Protein 5KUK (pdb70)

Organism: Gallus gallus (NCBI:txid9031)

InterPro domains:
  IPR003272 Potassium channel, inwardly rectifying, Kir2.2 [PR01325] (54-61)
  IPR003272 Potassium channel, inwardly rectifying, Kir2.2 [PR01325] (124-132)
  IPR003272 Potassium channel, inwardly rectifying, Kir2.2 [PR01325] (233-241)
  IPR003272 Potassium channel, inwardly rectifying, Kir2.2 [PR01325] (286-293)
  IPR003272 Potassium channel, inwardly rectifying, Kir2.2 [PR01325] (336-342)
  IPR003272 Potassium channel, inwardly rectifying, Kir2.2 [PR01325] (363-371)
  IPR003272 Potassium channel, inwardly rectifying, Kir2.2 [PR01325] (381-388)
  IPR003272 Potassium channel, inwardly rectifying, Kir2.2 [PR01325] (403-412)
  IPR013518 Potassium channel, inwardly rectifying, Kir, cytoplasmic [G3DSA:2.60.40.1400] (44-361)
  IPR013673 Potassium channel, inwardly rectifying, Kir, N-terminal [PF08466] (1-45)
  IPR014756 Immunoglobulin E-set [SSF81296] (169-363)
  IPR016449 Potassium channel, inwardly rectifying, Kir [PR01320] (79-105)
  IPR016449 Potassium channel, inwardly rectifying, Kir [PR01320] (133-155)
  IPR016449 Potassium channel, inwardly rectifying, Kir [PR01320] (262-280)
  IPR016449 Potassium channel, inwardly rectifying, Kir [PR01320] (293-313)
  IPR016449 Potassium channel, inwardly rectifying, Kir [PR01320] (314-331)
  IPR016449 Potassium channel, inwardly rectifying, Kir [PR01320] (338-352)
  IPR016449 Potassium channel, inwardly rectifying, Kir [PTHR11767] (30-365)
  IPR040445 Potassium channel, inwardly rectifying, transmembrane domain [PF01007] (46-187)
  IPR041647 Inward rectifier potassium channel, C-terminal [PF17655] (194-365)

Radius of gyration: 31.9 Å; Cα contacts (8 Å, |Δi|>4): 556; chains: 1; bounding box: 44×60×105 Å

GO terms:
  GO:0005242 inward rectifier potassium channel activity (F, IDA)
  GO:0016020 membrane (C, IDA)
  GO:0051289 protein homotetramerization (P, IDA)
  GO:0006813 potassium ion transport (P, IDA)
  GO:0042802 identical protein binding (F, IPI)

Secondary structure (DSSP, 8-state):
-PPPSB-TTS-B-------TTHHHHHHHTHHHHHHHS-HHHHHHHHHHHHHHHHHHHHHHHHHHHHHHTGGGSTT-BTTB--SEET--SHHHHHHHHHHHHSS---SSSEE-SS-HHHHHHHHHHHHHHHHHHHHHHHHHHHHHT-GGGGGGGEEE-S-EEEEEETTEEEEEEEEEE-SSS-EEEEEEEEEEEEEEE-TT--EEEEEEEE--SSGGGTTTB---SS-EEEEEE--TTSTTTT--HHHHHT---EEEEEEEEEETTT--EEEEEEEEEGGGEEETEEEPP-EEE-SSSEEE-GGGTT-EEE-TTS--S-HHHHHHH-

CATH classification: 2.60.40.1400 (+1 more: 1.10.287.70)

Sequence (326 aa):
CRNRFVKKNGQCNVEFTNMDDWPQRYIADMMFTTCCVDIRWRYMLLLLFSLLAFLLVSWLLLFGLLIFWLIALLIHGDLENPGGDDTFKPCVLQVNGFVAAFLFSIETQTTIGYGFRCVTEECPLAVFMMVVVQSIVGCCIIDSFMIGAIMAKMMARRPKKRAQTLLFSHHNAVVAMRDGKLCLMWRVGNLRKSHIVVEAHVRRAQLIKPRITEEGEYIPLDQIDIDVGFDKGLDRIFLVSPITILHEINEDSPLFGISRQDLETDDFEIVVILEGMVEEATAMTTQARSSYLASEILWGHRFEPVLFEEKNQYKVDYSHFHKTYEVPSTPRCSAKDLVENK

Nearest PDB structures (foldseek):
  5kuk-assembly1_A  TM=1.003E+00  e=4.471E-70  Gallus gallus
  6m84-assembly1_A  TM=1.001E+00  e=3.463E-67  Gallus gallus
  3spg-assembly1_A  TM=1.002E+00  e=1.093E-66  Gallus gallus
  3sph-assembly1_A  TM=9.959E-01  e=3.431E-65  Gallus gallus
  3spi-assembly1_A  TM=9.959E-01  e=6.673E-65  Gallus gallus

Structure (mmCIF, N/CA/C/O backbone):
data_5KUK
#
_entry.id   5KUK
#
_cell.length_a   82.695
_cell.length_b   82.695
_cell.length_c   182.441
_cell.angle_alpha   90.00
_cell.angle_beta   90.00
_cell.angle_gamma   90.00
#
_symmetry.space_group_name_H-M   'I 4'
#
loop_
_entity.id
_entity.type
_entity.pdbx_description
1 polymer 'ATP-sensitive inward rectifier potassium channel 12'
2 non-polymer 'POTASSIUM ION'
3 non-polymer DECYL-BETA-D-MALTOPYRANOSIDE
4 water water
#
loop_
_atom_site.group_PDB
_atom_site.id
_atom_site.type_symbol
_atom_site.label_atom_id
_atom_site.label_alt_id
_atom_site.label_comp_id
_atom_site.label_asym_id
_atom_site.label_entity_id
_atom_site.label_seq_id
_atom_site.pdbx_PDB_ins_code
_atom_site.Cartn_x
_atom_site.Cartn_y
_atom_site.Cartn_z
_atom_site.occupancy
_atom_site.B_iso_or_equiv
_atom_site.auth_seq_id
_atom_site.auth_comp_id
_atom_site.auth_asym_id
_atom_site.auth_atom_id
_atom_site.pdbx_PDB_model_num
ATOM 1 N N . CYS A 1 6 ? -32.817 -14.621 18.780 1.00 76.64 41 CYS A N 1
ATOM 2 C CA . CYS A 1 6 ? -34.202 -14.252 18.363 1.00 77.46 41 CYS A CA 1
ATOM 3 C C . CYS A 1 6 ? -34.205 -12.953 17.549 1.00 73.95 41 CYS A C 1
ATOM 4 O O . CYS A 1 6 ? -34.705 -12.922 16.424 1.00 74.23 41 CYS A O 1
ATOM 7 N N . ARG A 1 7 ? -33.648 -11.889 18.127 1.00 70.31 42 ARG A N 1
ATOM 8 C CA . ARG A 1 7 ? -33.430 -10.628 17.409 1.00 66.96 42 ARG A CA 1
ATOM 9 C C . ARG A 1 7 ? -32.443 -10.868 16.262 1.00 63.59 42 ARG A C 1
ATOM 10 O O . ARG A 1 7 ? -31.480 -11.620 16.424 1.00 63.31 42 ARG A O 1
ATOM 18 N N . ASN A 1 8 ? -32.677 -10.241 15.110 1.00 59.37 43 ASN A N 1
ATOM 19 C CA . ASN A 1 8 ? -31.854 -10.530 13.923 1.00 57.71 43 ASN A CA 1
ATOM 20 C C . ASN A 1 8 ? -30.432 -9.967 14.035 1.00 52.86 43 ASN A C 1
ATOM 21 O O . ASN A 1 8 ? -30.166 -9.063 14.838 1.00 50.46 43 ASN A O 1
ATOM 26 N N . ARG A 1 9 ? -29.525 -10.518 13.231 1.00 47.06 44 ARG A N 1
ATOM 27 C CA . ARG A 1 9 ? -28.091 -10.315 13.446 1.00 43.08 44 ARG A CA 1
ATOM 28 C C . ARG A 1 9 ? -27.495 -9.112 12.715 1.00 40.51 44 ARG A C 1
ATOM 29 O O . ARG A 1 9 ? -27.893 -8.772 11.603 1.00 40.36 44 ARG A O 1
ATOM 37 N N . PHE A 1 10 ? -26.544 -8.476 13.393 1.00 38.79 45 PHE A N 1
ATOM 38 C CA . PHE A 1 10 ? -25.802 -7.317 12.902 1.00 36.54 45 PHE A CA 1
ATOM 39 C C . PHE A 1 10 ? -24.890 -7.702 11.739 1.00 34.56 45 PHE A C 1
ATOM 40 O O . PHE A 1 10 ? -24.867 -7.025 10.718 1.00 34.20 45 PHE A O 1
ATOM 48 N N . VAL A 1 11 ? -24.132 -8.783 11.904 1.00 33.72 46 VAL A N 1
ATOM 49 C CA . VAL A 1 11 ? -23.325 -9.336 10.811 1.00 33.86 46 VAL A CA 1
ATOM 50 C C . VAL A 1 11 ? -23.603 -10.829 10.644 1.00 33.42 46 VAL A C 1
ATOM 51 O O . VAL A 1 11 ? -23.781 -11.564 11.617 1.00 33.08 46 VAL A O 1
ATOM 55 N N . LYS A 1 12 ? -23.670 -11.252 9.389 1.00 33.71 47 LYS A N 1
ATOM 56 C CA . LYS A 1 12 ? -24.000 -12.628 9.047 1.00 34.90 47 LYS A CA 1
ATOM 57 C C . LYS A 1 12 ? -22.790 -13.519 9.232 1.00 34.21 47 LYS A C 1
ATOM 58 O O . LYS A 1 12 ? -21.665 -13.035 9.339 1.00 33.59 47 LYS A O 1
ATOM 64 N N . LYS A 1 13 ? -23.028 -14.825 9.246 1.00 34.20 48 LYS A N 1
ATOM 65 C CA . LYS A 1 13 ? -21.964 -15.808 9.454 1.00 33.94 48 LYS A CA 1
ATOM 66 C C . LYS A 1 13 ? -20.828 -15.651 8.437 1.00 33.31 48 LYS A C 1
ATOM 67 O O . LYS A 1 13 ? -19.675 -15.941 8.748 1.00 32.67 48 LYS A O 1
ATOM 73 N N . ASN A 1 14 ? -21.154 -15.205 7.226 1.00 32.65 49 ASN A N 1
ATOM 74 C CA . ASN A 1 14 ? -20.138 -14.999 6.188 1.00 33.79 49 ASN A CA 1
ATOM 75 C C . ASN A 1 14 ? -19.424 -13.638 6.249 1.00 33.05 49 ASN A C 1
ATOM 76 O O . ASN A 1 14 ? -18.624 -13.323 5.373 1.00 34.35 49 ASN A O 1
ATOM 81 N N . GLY A 1 15 ? -19.724 -12.832 7.264 1.00 32.93 50 GLY A N 1
ATOM 82 C CA . GLY A 1 15 ? -19.063 -11.542 7.453 1.00 33.57 50 GLY A CA 1
ATOM 83 C C . GLY A 1 15 ? -19.798 -10.349 6.872 1.00 34.52 50 GLY A C 1
ATOM 84 O O . GLY A 1 15 ? -19.432 -9.206 7.150 1.00 34.42 50 GLY A O 1
ATOM 85 N N . GLN A 1 16 ? -20.830 -10.593 6.065 1.00 35.64 51 GLN A N 1
ATOM 86 C CA . GLN A 1 16 ? -21.598 -9.497 5.476 1.00 36.72 51 GLN A CA 1
ATOM 87 C C . GLN A 1 16 ? -22.389 -8.772 6.555 1.00 35.53 51 GLN A C 1
ATOM 88 O O . GLN A 1 16 ? -23.050 -9.402 7.376 1.00 35.60 51 GLN A O 1
ATOM 94 N N . CYS A 1 17 ? -22.316 -7.446 6.547 1.00 35.00 52 CYS A N 1
ATOM 95 C CA . CYS A 1 17 ? -23.036 -6.638 7.522 1.00 35.83 52 CYS A CA 1
ATOM 96 C C . CYS A 1 17 ? -24.492 -6.500 7.087 1.00 37.03 52 CYS A C 1
ATOM 97 O O . CYS A 1 17 ? -24.787 -6.399 5.894 1.00 36.88 52 CYS A O 1
ATOM 100 N N . ASN A 1 18 ? -25.393 -6.510 8.064 1.00 37.32 53 ASN A N 1
ATOM 101 C CA . ASN A 1 18 ? -26.823 -6.643 7.810 1.00 38.70 53 ASN A CA 1
ATOM 102 C C . ASN A 1 18 ? -27.562 -5.331 8.076 1.00 39.22 53 ASN A C 1
ATOM 103 O O . ASN A 1 18 ? -28.584 -5.306 8.765 1.00 38.53 53 ASN A O 1
ATOM 108 N N . VAL A 1 19 ? -27.038 -4.241 7.522 1.00 39.76 54 VAL A N 1
ATOM 109 C CA . VAL A 1 19 ? -27.582 -2.907 7.762 1.00 40.49 54 VAL A CA 1
ATOM 110 C C . VAL A 1 19 ? -27.788 -2.168 6.444 1.00 41.75 54 VAL A C 1
ATOM 111 O O . VAL A 1 19 ? -26.877 -2.103 5.625 1.00 41.28 54 VAL A O 1
ATOM 115 N N . GLU A 1 20 ? -28.982 -1.608 6.253 1.00 43.23 55 GLU A N 1
ATOM 116 C CA . GLU A 1 20 ? -29.287 -0.777 5.084 1.00 45.54 55 GLU A CA 1
ATOM 117 C C . GLU A 1 20 ? -29.263 0.702 5.472 1.00 44.21 55 GLU A C 1
ATOM 118 O O . GLU A 1 20 ? -29.683 1.065 6.568 1.00 43.73 55 GLU A O 1
ATOM 124 N N . PHE A 1 21 ? -28.763 1.551 4.579 1.00 44.38 56 PHE A N 1
ATOM 125 C CA . PHE A 1 21 ? -28.746 2.995 4.814 1.00 45.27 56 PHE A CA 1
ATOM 126 C C . PHE A 1 21 ? -29.849 3.663 3.998 1.00 45.96 56 PHE A C 1
ATOM 127 O O . PHE A 1 21 ? -30.050 3.325 2.828 1.00 46.43 56 PHE A O 1
ATOM 135 N N . THR A 1 22 ? -30.555 4.610 4.617 1.00 45.59 57 THR A N 1
ATOM 136 C CA . THR A 1 22 ? -31.638 5.343 3.954 1.00 45.62 57 THR A CA 1
ATOM 137 C C . THR A 1 22 ? -31.537 6.844 4.185 1.00 46.06 57 THR A C 1
ATOM 138 O O . THR A 1 22 ? -30.847 7.302 5.100 1.00 44.42 57 THR A O 1
ATOM 142 N N . ASN A 1 23 ? -32.246 7.593 3.342 1.00 47.36 58 ASN A N 1
ATOM 143 C CA . ASN A 1 23 ? -32.345 9.052 3.439 1.00 49.21 58 ASN A CA 1
ATOM 144 C C . ASN A 1 23 ? -30.981 9.744 3.509 1.00 49.91 58 ASN A C 1
ATOM 145 O O . ASN A 1 23 ? -30.772 10.696 4.260 1.00 46.92 58 ASN A O 1
ATOM 150 N N . MET A 1 24 ? -30.068 9.247 2.685 1.00 52.31 59 MET A N 1
ATOM 151 C CA . MET A 1 24 ? -28.731 9.788 2.534 1.00 54.74 59 MET A CA 1
ATOM 152 C C . MET A 1 24 ? -28.804 10.753 1.347 1.00 57.57 59 MET A C 1
ATOM 153 O O . MET A 1 24 ? -28.164 10.547 0.317 1.00 59.76 59 MET A O 1
ATOM 158 N N . ASP A 1 25 ? -29.590 11.815 1.513 1.00 59.33 60 ASP A N 1
ATOM 159 C CA . ASP A 1 25 ? -30.062 12.655 0.393 1.00 61.11 60 ASP A CA 1
ATOM 160 C C . ASP A 1 25 ? -28.982 13.186 -0.557 1.00 59.36 60 ASP A C 1
ATOM 161 O O . ASP A 1 25 ? -29.228 13.335 -1.757 1.00 60.12 60 ASP A O 1
ATOM 166 N N . ASP A 1 26 ? -27.797 13.474 -0.026 1.00 56.27 61 ASP A N 1
ATOM 167 C CA . ASP A 1 26 ? -26.712 14.058 -0.824 1.00 53.63 61 ASP A CA 1
ATOM 168 C C . ASP A 1 26 ? -25.713 13.020 -1.365 1.00 48.83 61 ASP A C 1
ATOM 169 O O . ASP A 1 26 ? -24.605 13.379 -1.765 1.00 47.77 61 ASP A O 1
ATOM 174 N N . TRP A 1 27 ? -26.106 11.748 -1.410 1.00 46.13 62 TRP A N 1
ATOM 175 C CA . TRP A 1 27 ? -25.171 10.684 -1.788 1.00 46.22 62 TRP A CA 1
ATOM 176 C C . TRP A 1 27 ? -24.634 10.792 -3.224 1.00 45.03 62 TRP A C 1
ATOM 177 O O . TRP A 1 27 ? -23.456 10.514 -3.449 1.00 44.90 62 TRP A O 1
ATOM 188 N N . PRO A 1 28 ? -25.478 11.206 -4.195 1.00 43.75 63 PRO A N 1
ATOM 189 C CA . PRO A 1 28 ? -24.939 11.296 -5.556 1.00 41.89 63 PRO A CA 1
ATOM 190 C C . PRO A 1 28 ? -23.757 12.262 -5.671 1.00 39.38 63 PRO A C 1
ATOM 191 O O . PRO A 1 28 ? -22.757 11.927 -6.292 1.00 37.29 63 PRO A O 1
ATOM 195 N N . GLN A 1 29 ? -23.872 13.441 -5.066 1.00 37.68 64 GLN A N 1
ATOM 196 C CA . GLN A 1 29 ? -22.798 14.437 -5.112 1.00 37.81 64 GLN A CA 1
ATOM 197 C C . GLN A 1 29 ? -21.521 13.939 -4.419 1.00 36.69 64 GLN A C 1
ATOM 198 O O . GLN A 1 29 ? -20.412 14.207 -4.881 1.00 36.50 64 GLN A O 1
ATOM 201 N N . ARG A 1 30 ? -21.690 13.223 -3.312 1.00 36.05 65 ARG A N 1
ATOM 202 C CA . ARG A 1 30 ? -20.563 12.668 -2.560 1.00 35.49 65 ARG A CA 1
ATOM 203 C C . ARG A 1 30 ? -19.906 11.501 -3.302 1.00 33.79 65 ARG A C 1
ATOM 204 O O . ARG A 1 30 ? -18.679 11.396 -3.329 1.00 32.74 65 ARG A O 1
ATOM 212 N N . TYR A 1 31 ? -20.719 10.638 -3.908 1.00 32.95 66 TYR A N 1
ATOM 213 C CA . TYR A 1 31 ? -20.197 9.505 -4.673 1.00 33.27 66 TYR A CA 1
ATOM 214 C C . TYR A 1 31 ? -19.460 9.976 -5.931 1.00 34.79 66 TYR A C 1
ATOM 215 O O . TYR A 1 31 ? -18.532 9.306 -6.393 1.00 35.04 66 TYR A O 1
ATOM 224 N N . ILE A 1 32 ? -19.871 11.123 -6.472 1.00 35.64 67 ILE A N 1
ATOM 225 C CA . ILE A 1 32 ? -19.193 11.742 -7.613 1.00 37.03 67 ILE A CA 1
ATOM 226 C C . ILE A 1 32 ? -17.878 12.380 -7.173 1.00 35.36 67 ILE A C 1
ATOM 227 O O . ILE A 1 32 ? -16.874 12.267 -7.870 1.00 35.05 67 ILE A O 1
ATOM 232 N N . ALA A 1 33 ? -17.885 13.061 -6.029 1.00 34.35 68 ALA A N 1
ATOM 233 C CA . ALA A 1 33 ? -16.656 13.659 -5.484 1.00 33.78 68 ALA A CA 1
ATOM 234 C C . ALA A 1 33 ? -15.607 12.593 -5.120 1.00 32.56 68 ALA A C 1
ATOM 235 O O . ALA A 1 33 ? -14.408 12.849 -5.175 1.00 33.33 68 ALA A O 1
ATOM 237 N N . ASP A 1 34 ? -16.074 11.403 -4.758 1.00 31.00 69 ASP A N 1
ATOM 238 C CA . ASP A 1 34 ? -15.221 10.274 -4.398 1.00 30.52 69 ASP A CA 1
ATOM 239 C C . ASP A 1 34 ? -15.440 9.207 -5.481 1.00 29.66 69 ASP A C 1
ATOM 240 O O . ASP A 1 34 ? -15.804 8.068 -5.189 1.00 28.96 69 ASP A O 1
ATOM 245 N N . MET A 1 35 ? -15.198 9.609 -6.732 1.00 29.43 70 MET A N 1
ATOM 246 C CA A MET A 1 35 ? -15.579 8.825 -7.915 0.50 29.95 70 MET A CA 1
ATOM 247 C CA B MET A 1 35 ? -15.577 8.821 -7.913 0.50 30.61 70 MET A CA 1
ATOM 248 C C . MET A 1 35 ? -14.819 7.504 -8.043 1.00 29.52 70 MET A C 1
ATOM 249 O O . MET A 1 35 ? -15.390 6.496 -8.464 1.00 28.74 70 MET A O 1
ATOM 258 N N . PHE A 1 36 ? -13.532 7.518 -7.708 1.00 28.18 71 PHE A N 1
ATOM 259 C CA . PHE A 1 36 ? -12.702 6.319 -7.835 1.00 28.20 71 PHE A CA 1
ATOM 260 C C . PHE A 1 36 ? -13.196 5.207 -6.918 1.00 26.83 71 PHE A C 1
ATOM 261 O O . PHE A 1 36 ? -13.315 4.055 -7.343 1.00 26.37 71 PHE A O 1
ATOM 269 N N . THR A 1 37 ? -13.499 5.554 -5.669 1.00 25.58 72 THR A N 1
ATOM 270 C CA . THR A 1 37 ? -14.044 4.578 -4.730 1.00 25.80 72 THR A CA 1
ATOM 271 C C . THR A 1 37 ? -15.355 4.026 -5.271 1.00 25.53 72 THR A C 1
ATOM 272 O O . THR A 1 37 ? -15.578 2.817 -5.257 1.00 25.21 72 THR A O 1
ATOM 276 N N . THR A 1 38 ? -16.214 4.921 -5.750 1.00 25.73 73 THR A N 1
ATOM 277 C CA . THR A 1 38 ? -17.478 4.527 -6.366 1.00 26.63 73 THR A CA 1
ATOM 278 C C . THR A 1 38 ? -17.246 3.507 -7.491 1.00 27.57 73 THR A C 1
ATOM 279 O O . THR A 1 38 ? -17.881 2.453 -7.515 1.00 26.85 73 THR A O 1
ATOM 283 N N . CYS A 1 39 ? -16.299 3.814 -8.379 1.00 28.51 74 CYS A N 1
ATOM 284 C CA A CYS A 1 39 ? -16.000 3.016 -9.578 0.50 29.18 74 CYS A CA 1
ATOM 285 C CA B CYS A 1 39 ? -16.081 2.986 -9.568 0.50 29.13 74 CYS A CA 1
ATOM 286 C C . CYS A 1 39 ? -15.504 1.602 -9.263 1.00 28.95 74 CYS A C 1
ATOM 287 O O . CYS A 1 39 ? -15.923 0.623 -9.889 1.00 28.10 74 CYS A O 1
ATOM 292 N N . VAL A 1 40 ? -14.583 1.495 -8.302 1.00 27.91 75 VAL A N 1
ATOM 293 C CA . VAL A 1 40 ? -14.051 0.177 -7.919 1.00 28.75 75 VAL A CA 1
ATOM 294 C C . VAL A 1 40 ? -15.014 -0.653 -7.045 1.00 29.70 75 VAL A C 1
ATOM 295 O O . VAL A 1 40 ? -14.864 -1.879 -6.955 1.00 29.84 75 VAL A O 1
ATOM 299 N N . ASP A 1 41 ? -15.997 0.001 -6.421 1.00 29.63 76 ASP A N 1
ATOM 300 C CA . ASP A 1 41 ? -17.013 -0.694 -5.618 1.00 31.22 76 ASP A CA 1
ATOM 301 C C . ASP A 1 41 ? -18.147 -1.294 -6.468 1.00 32.05 76 ASP A C 1
ATOM 302 O O . ASP A 1 41 ? -18.714 -2.313 -6.085 1.00 34.42 76 ASP A O 1
ATOM 307 N N . ILE A 1 42 ? -18.500 -0.673 -7.596 1.00 32.43 77 ILE A N 1
ATOM 308 C CA . ILE A 1 42 ? -19.571 -1.226 -8.448 1.00 32.57 77 ILE A CA 1
ATOM 309 C C . ILE A 1 42 ? -19.121 -2.520 -9.119 1.00 32.57 77 ILE A C 1
ATOM 310 O O . ILE A 1 42 ? -17.926 -2.735 -9.326 1.00 31.00 77 ILE A O 1
ATOM 315 N N . ARG A 1 43 ? -20.066 -3.392 -9.452 1.00 33.64 78 ARG A N 1
ATOM 316 C CA . ARG A 1 43 ? -19.678 -4.701 -9.971 1.00 35.95 78 ARG A CA 1
ATOM 317 C C . ARG A 1 43 ? -19.039 -4.625 -11.359 1.00 33.25 78 ARG A C 1
ATOM 318 O O . ARG A 1 43 ? -19.194 -3.641 -12.085 1.00 31.72 78 ARG A O 1
ATOM 326 N N . TRP A 1 44 ? -18.278 -5.665 -11.681 1.00 31.86 79 TRP A N 1
ATOM 327 C CA . TRP A 1 44 ? -17.474 -5.711 -12.893 1.00 32.23 79 TRP A CA 1
ATOM 328 C C . TRP A 1 44 ? -18.256 -5.319 -14.146 1.00 33.92 79 TRP A C 1
ATOM 329 O O . TRP A 1 44 ? -17.764 -4.540 -14.962 1.00 32.40 79 TRP A O 1
ATOM 340 N N . ARG A 1 45 ? -19.466 -5.863 -14.279 1.00 36.44 80 ARG A N 1
ATOM 341 C CA . ARG A 1 45 ? -20.378 -5.552 -15.391 1.00 38.72 80 ARG A CA 1
ATOM 342 C C . ARG A 1 45 ? -20.467 -4.064 -15.692 1.00 36.69 80 ARG A C 1
ATOM 343 O O . ARG A 1 45 ? -20.313 -3.645 -16.836 1.00 35.31 80 ARG A O 1
ATOM 351 N N . TYR A 1 46 ? -20.747 -3.276 -14.661 1.00 36.11 81 TYR A N 1
ATOM 352 C CA . TYR A 1 46 ? -21.012 -1.852 -14.845 1.00 36.52 81 TYR A CA 1
ATOM 353 C C . TYR A 1 46 ? -19.736 -1.035 -15.011 1.00 34.74 81 TYR A C 1
ATOM 354 O O . TYR A 1 46 ? -19.733 -0.047 -15.747 1.00 32.97 81 TYR A O 1
ATOM 363 N N . MET A 1 47 ? -18.665 -1.429 -14.324 1.00 33.07 82 MET A N 1
ATOM 364 C CA . MET A 1 47 ? -17.395 -0.719 -14.444 1.00 32.99 82 MET A CA 1
ATOM 365 C C . MET A 1 47 ? -16.848 -0.889 -15.859 1.00 31.83 82 MET A C 1
ATOM 366 O O . MET A 1 47 ? -16.382 0.071 -16.461 1.00 30.92 82 MET A O 1
ATOM 371 N N . LEU A 1 48 ? -16.923 -2.107 -16.388 1.00 31.35 83 LEU A N 1
ATOM 372 C CA . LEU A 1 48 ? -16.431 -2.375 -17.734 1.00 32.67 83 LEU A CA 1
ATOM 373 C C . LEU A 1 48 ? -17.332 -1.718 -18.780 1.00 33.55 83 LEU A C 1
ATOM 374 O O . LEU A 1 48 ? -16.853 -1.247 -19.809 1.00 32.76 83 LEU A O 1
ATOM 379 N N . LEU A 1 49 ? -18.630 -1.664 -18.496 1.00 34.29 84 LEU A N 1
ATOM 380 C CA . LEU A 1 49 ? -19.578 -0.938 -19.334 1.00 36.12 84 LEU A CA 1
ATOM 381 C C . LEU A 1 49 ? -19.270 0.558 -19.366 1.00 34.07 84 LEU A C 1
ATOM 382 O O . LEU A 1 49 ? -19.343 1.181 -20.422 1.00 33.53 84 LEU A O 1
ATOM 387 N N . LEU A 1 50 ? -18.917 1.131 -18.217 1.00 32.91 85 LEU A N 1
ATOM 388 C CA A LEU A 1 50 ? -18.567 2.549 -18.135 0.50 32.44 85 LEU A CA 1
ATOM 389 C CA B LEU A 1 50 ? -18.581 2.553 -18.151 0.50 32.48 85 LEU A CA 1
ATOM 390 C C . LEU A 1 50 ? -17.370 2.875 -19.028 1.00 32.14 85 LEU A C 1
ATOM 391 O O . LEU A 1 50 ? -17.374 3.869 -19.754 1.00 30.55 85 LEU A O 1
ATOM 400 N N . PHE A 1 51 ? -16.339 2.037 -18.962 1.00 31.58 86 PHE A N 1
ATOM 401 C CA . PHE A 1 51 ? -15.145 2.259 -19.777 1.00 31.88 86 PHE A CA 1
ATOM 402 C C . PHE A 1 51 ? -15.405 1.995 -21.256 1.00 31.12 86 PHE A C 1
ATOM 403 O O . PHE A 1 51 ? -14.867 2.705 -22.108 1.00 29.71 86 PHE A O 1
ATOM 411 N N . SER A 1 52 ? -16.237 0.996 -21.556 1.00 30.22 87 SER A N 1
ATOM 412 C CA . SER A 1 52 ? -16.701 0.771 -22.927 1.00 31.17 87 SER A CA 1
ATOM 413 C C . SER A 1 52 ? -17.331 2.050 -23.497 1.00 31.82 87 SER A C 1
ATOM 414 O O . SER A 1 52 ? -16.983 2.482 -24.600 1.00 30.71 87 SER A O 1
ATOM 417 N N . LEU A 1 53 ? -18.240 2.655 -22.726 1.00 31.76 88 LEU A N 1
ATOM 418 C CA A LEU A 1 53 ? -18.901 3.901 -23.129 0.70 32.09 88 LEU A CA 1
ATOM 419 C CA B LEU A 1 53 ? -18.903 3.896 -23.132 0.30 31.40 88 LEU A CA 1
ATOM 420 C C . LEU A 1 53 ? -17.902 5.035 -23.333 1.00 31.54 88 LEU A C 1
ATOM 421 O O . LEU A 1 53 ? -18.038 5.830 -24.268 1.00 31.71 88 LEU A O 1
ATOM 430 N N . ALA A 1 54 ? -16.907 5.123 -22.455 1.00 30.46 89 ALA A N 1
ATOM 431 C CA . ALA A 1 54 ? -15.876 6.157 -22.586 1.00 30.70 89 ALA A CA 1
ATOM 432 C C . ALA A 1 54 ? -15.122 6.025 -23.914 1.00 30.26 89 ALA A C 1
ATOM 433 O O . ALA A 1 54 ? -14.900 7.017 -24.611 1.00 30.26 89 ALA A O 1
ATOM 435 N N . PHE A 1 55 ? -14.731 4.801 -24.261 1.00 30.88 90 PHE A N 1
ATOM 436 C CA . PHE A 1 55 ? -14.104 4.544 -25.563 1.00 31.80 90 PHE A CA 1
ATOM 437 C C . PHE A 1 55 ? -15.034 4.911 -26.714 1.00 31.17 90 PHE A C 1
ATOM 438 O O . PHE A 1 55 ? -14.644 5.661 -27.607 1.00 31.12 90 PHE A O 1
ATOM 446 N N . LEU A 1 56 ? -16.256 4.380 -26.687 1.00 31.30 91 LEU A N 1
ATOM 447 C CA A LEU A 1 56 ? -17.237 4.631 -27.749 0.70 31.59 91 LEU A CA 1
ATOM 448 C CA B LEU A 1 56 ? -17.222 4.624 -27.758 0.30 30.68 91 LEU A CA 1
ATOM 449 C C . LEU A 1 56 ? -17.466 6.118 -27.962 1.00 30.58 91 LEU A C 1
ATOM 450 O O . LEU A 1 56 ? -17.470 6.601 -29.094 1.00 30.83 91 LEU A O 1
ATOM 459 N N . VAL A 1 57 ? -17.658 6.841 -26.865 1.00 30.41 92 VAL A N 1
ATOM 460 C CA . VAL A 1 57 ? -17.939 8.271 -26.931 1.00 29.62 92 VAL A CA 1
ATOM 461 C C . VAL A 1 57 ? -16.750 9.062 -27.473 1.00 28.52 92 VAL A C 1
ATOM 462 O O . VAL A 1 57 ? -16.938 9.953 -28.304 1.00 27.51 92 VAL A O 1
ATOM 466 N N . SER A 1 58 ? -15.538 8.752 -27.013 1.00 27.38 93 SER A N 1
ATOM 467 C CA . SER A 1 58 ? -14.345 9.419 -27.548 1.00 27.38 93 SER A CA 1
ATOM 468 C C . SER A 1 58 ? -14.148 9.087 -29.032 1.00 26.60 93 SER A C 1
ATOM 469 O O . SER A 1 58 ? -13.835 9.971 -29.821 1.00 26.23 93 SER A O 1
ATOM 472 N N . TRP A 1 59 ? -14.358 7.829 -29.412 1.00 26.40 94 TRP A N 1
ATOM 473 C CA . TRP A 1 59 ? -14.214 7.422 -30.814 1.00 26.41 94 TRP A CA 1
ATOM 474 C C . TRP A 1 59 ? -15.242 8.123 -31.710 1.00 27.02 94 TRP A C 1
ATOM 475 O O . TRP A 1 59 ? -14.903 8.595 -32.802 1.00 24.87 94 TRP A O 1
ATOM 486 N N . LEU A 1 60 ? -16.486 8.207 -31.237 1.00 28.24 95 LEU A N 1
ATOM 487 C CA . LEU A 1 60 ? -17.549 8.891 -31.983 1.00 29.01 95 LEU A CA 1
ATOM 488 C C . LEU A 1 60 ? -17.290 10.381 -32.128 1.00 29.49 95 LEU A C 1
ATOM 489 O O . LEU A 1 60 ? -17.431 10.923 -33.231 1.00 30.45 95 LEU A O 1
ATOM 494 N N . LEU A 1 61 ? -16.903 11.040 -31.032 1.00 28.94 96 LEU A N 1
ATOM 495 C CA A LEU A 1 61 ? -16.641 12.482 -31.052 0.70 29.25 96 LEU A CA 1
ATOM 496 C CA B LEU A 1 61 ? -16.657 12.481 -31.065 0.30 28.89 96 LEU A CA 1
ATOM 497 C C . LEU A 1 61 ? -15.558 12.828 -32.069 1.00 29.09 96 LEU A C 1
ATOM 498 O O . LEU A 1 61 ? -15.755 13.683 -32.936 1.00 29.67 96 LEU A O 1
ATOM 507 N N . PHE A 1 62 ? -14.405 12.171 -31.959 1.00 28.04 97 PHE A N 1
ATOM 508 C CA . PHE A 1 62 ? -13.318 12.424 -32.915 1.00 27.22 97 PHE A CA 1
ATOM 509 C C . PHE A 1 62 ? -13.716 11.984 -34.325 1.00 26.14 97 PHE A C 1
ATOM 510 O O . PHE A 1 62 ? -13.300 12.596 -35.304 1.00 25.89 97 PHE A O 1
ATOM 518 N N . GLY A 1 63 ? -14.519 10.929 -34.422 1.00 26.75 98 GLY A N 1
ATOM 519 C CA . GLY A 1 63 ? -15.088 10.508 -35.702 1.00 27.43 98 GLY A CA 1
ATOM 520 C C . GLY A 1 63 ? -15.857 11.644 -36.368 1.00 27.72 98 GLY A C 1
ATOM 521 O O . GLY A 1 63 ? -15.670 11.912 -37.557 1.00 27.41 98 GLY A O 1
ATOM 522 N N . LEU A 1 64 ? -16.720 12.298 -35.588 1.00 28.20 99 LEU A N 1
ATOM 523 C CA A LEU A 1 64 ? -17.509 13.439 -36.062 0.60 28.33 99 LEU A CA 1
ATOM 524 C CA B LEU A 1 64 ? -17.508 13.438 -36.065 0.40 28.35 99 LEU A CA 1
ATOM 525 C C . LEU A 1 64 ? -16.620 14.583 -36.532 1.00 28.26 99 LEU A C 1
ATOM 526 O O . LEU A 1 64 ? -16.872 15.183 -37.582 1.00 28.56 99 LEU A O 1
ATOM 535 N N . ILE A 1 65 ? -15.579 14.881 -35.756 1.00 27.74 100 ILE A N 1
ATOM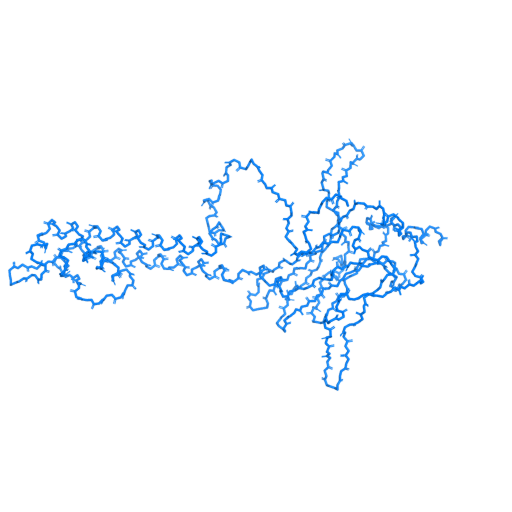 536 C CA . ILE A 1 65 ? -14.644 15.950 -36.099 1.00 27.57 100 ILE A CA 1
ATOM 537 C C . ILE A 1 65 ? -13.915 15.683 -37.420 1.00 28.50 100 ILE A C 1
ATOM 538 O O . ILE A 1 65 ? -13.827 16.578 -38.261 1.00 29.56 100 ILE A O 1
ATOM 543 N N . PHE A 1 66 ? -13.403 14.469 -37.613 1.00 27.48 101 PHE A N 1
ATOM 544 C CA . PHE A 1 66 ? -12.725 14.136 -38.873 1.00 27.60 101 PHE A CA 1
ATOM 545 C C . PHE A 1 66 ? -13.710 14.138 -40.049 1.00 28.46 101 PHE A C 1
ATOM 546 O O . PHE A 1 66 ? -13.367 14.567 -41.151 1.00 27.19 101 PHE A O 1
ATOM 554 N N . TRP A 1 67 ? -14.936 13.684 -39.813 1.00 29.47 102 TRP A N 1
ATOM 555 C CA . TRP A 1 67 ? -15.966 13.754 -40.849 1.00 31.65 102 TRP A CA 1
ATOM 556 C C . TRP A 1 67 ? -16.231 15.211 -41.273 1.00 31.96 102 TRP A C 1
ATOM 557 O O . TRP A 1 67 ? -16.253 15.514 -42.469 1.00 31.64 102 TRP A O 1
ATOM 568 N N . LEU A 1 68 ? -16.389 16.104 -40.293 1.00 32.59 103 LEU A N 1
ATOM 569 C CA . LEU A 1 68 ? -16.635 17.530 -40.560 1.00 33.28 103 LEU A CA 1
ATOM 570 C C . LEU A 1 68 ? -15.478 18.195 -41.301 1.00 33.29 103 LEU A C 1
ATOM 571 O O . LEU A 1 68 ? -15.695 19.010 -42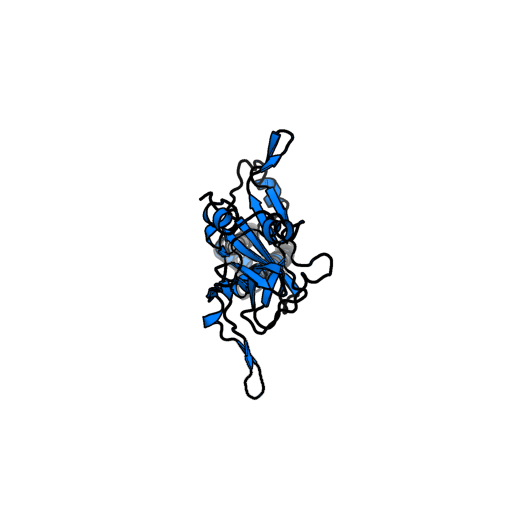.209 1.00 32.35 103 LEU A O 1
ATOM 576 N N . ILE A 1 69 ? -14.254 17.856 -40.907 1.00 32.08 104 ILE A N 1
ATOM 577 C CA . ILE A 1 69 ? -13.062 18.346 -41.595 1.00 32.37 104 ILE A CA 1
ATOM 578 C C . ILE A 1 69 ? -13.073 17.891 -43.051 1.00 31.91 104 ILE A C 1
ATOM 579 O O . ILE A 1 69 ? -12.800 18.683 -43.950 1.00 31.43 104 ILE A O 1
ATOM 584 N N . ALA A 1 70 ? -13.399 16.620 -43.275 1.00 31.45 105 ALA A N 1
ATOM 585 C CA . ALA A 1 70 ? -13.466 16.067 -44.621 1.00 31.71 105 ALA A CA 1
ATOM 586 C C . ALA A 1 70 ? -14.563 16.739 -45.448 1.00 33.05 105 ALA A C 1
ATOM 587 O O . ALA A 1 70 ? -14.329 17.135 -46.593 1.00 32.46 105 ALA A O 1
ATOM 589 N N . LEU A 1 71 ? -15.751 16.850 -44.854 1.00 34.37 106 LEU A N 1
ATOM 590 C CA A LEU A 1 71 ? -16.893 17.498 -45.495 0.50 35.21 106 LEU A CA 1
ATOM 591 C CA B LEU A 1 71 ? -16.895 17.502 -45.497 0.50 34.87 106 LEU A CA 1
ATOM 592 C C . LEU A 1 71 ? -16.512 18.888 -46.005 1.00 35.40 106 LEU A C 1
ATOM 593 O O . LEU A 1 71 ? -16.651 19.182 -47.187 1.00 36.32 106 LEU A O 1
ATOM 602 N N . ILE A 1 72 ? -16.016 19.726 -45.104 1.00 35.95 107 ILE A N 1
ATOM 603 C CA . ILE A 1 72 ? -15.702 21.118 -45.427 1.00 36.63 107 ILE A CA 1
ATOM 604 C C . ILE A 1 72 ? -14.541 21.237 -46.407 1.00 37.07 107 ILE A C 1
ATOM 605 O O . ILE A 1 72 ? -14.530 22.136 -47.247 1.00 37.08 107 ILE A O 1
ATOM 610 N N . HIS A 1 73 ? -13.576 20.323 -46.315 1.00 35.67 108 HIS A N 1
ATOM 611 C CA . HIS A 1 73 ? -12.399 20.366 -47.181 1.00 33.57 108 HIS A CA 1
ATOM 612 C C . HIS A 1 73 ? -12.667 19.848 -48.595 1.00 33.08 108 HIS A C 1
ATOM 613 O O . HIS A 1 73 ? -11.860 20.080 -49.491 1.00 33.71 108 HIS A O 1
ATOM 620 N N . GLY A 1 74 ? -13.783 19.146 -48.795 1.00 32.45 109 GLY A N 1
ATOM 621 C CA . GLY A 1 74 ? -14.113 18.566 -50.100 1.00 32.73 109 GLY A CA 1
ATOM 622 C C . GLY A 1 74 ? -13.649 17.126 -50.263 1.00 32.91 109 GLY A C 1
ATOM 623 O O . GLY A 1 74 ? -13.717 16.571 -51.359 1.00 32.42 109 GLY A O 1
ATOM 624 N N . ASP A 1 75 ? -13.200 16.508 -49.168 1.00 32.55 110 ASP A N 1
ATOM 625 C CA . ASP A 1 75 ? -12.570 15.188 -49.227 1.00 32.53 110 ASP A CA 1
ATOM 626 C C . ASP A 1 75 ? -13.562 14.070 -49.505 1.00 33.32 110 ASP A C 1
ATOM 627 O O . ASP A 1 75 ? -13.191 13.050 -50.082 1.00 31.98 110 ASP A O 1
ATOM 632 N N . LEU A 1 76 ? -14.819 14.255 -49.107 1.00 34.60 111 LEU A N 1
ATOM 633 C CA . LEU A 1 76 ? -15.845 13.244 -49.364 1.00 36.77 111 LEU A CA 1
ATOM 634 C C . LEU A 1 76 ? -16.035 13.011 -50.867 1.00 38.85 111 LEU A C 1
ATOM 635 O O . LEU A 1 76 ? -16.407 11.913 -51.284 1.00 39.09 111 LEU A O 1
ATOM 640 N N . GLU A 1 77 ? -15.763 14.040 -51.669 1.00 40.43 112 GLU A N 1
ATOM 641 C CA . GLU A 1 77 ? -15.864 13.942 -53.130 1.00 43.15 112 GLU A CA 1
ATOM 642 C C . GLU A 1 77 ? -14.582 13.442 -53.816 1.00 41.88 112 GLU A C 1
ATOM 643 O O . GLU A 1 77 ? -14.626 13.061 -54.984 1.00 42.93 112 GLU A O 1
ATOM 649 N N . ASN A 1 78 ? -13.452 13.463 -53.107 1.00 39.66 113 ASN A N 1
ATOM 650 C CA . ASN A 1 78 ? -12.169 13.014 -53.663 1.00 38.14 113 ASN A CA 1
ATOM 651 C C . ASN A 1 78 ? -11.292 12.366 -52.573 1.00 37.38 113 ASN A C 1
ATOM 652 O O . ASN A 1 78 ? -10.204 12.860 -52.262 1.00 34.93 113 ASN A O 1
ATOM 657 N N . PRO A 1 79 ? -11.769 11.252 -51.992 1.00 36.49 114 PRO A N 1
ATOM 658 C CA . PRO A 1 79 ? -11.156 10.705 -50.775 1.00 36.78 114 PRO A CA 1
ATOM 659 C C . PRO A 1 79 ? -9.713 10.206 -50.937 1.00 36.63 114 PRO A C 1
ATOM 660 O O . PRO A 1 79 ? -8.938 10.275 -49.980 1.00 34.95 114 PRO A O 1
ATOM 664 N N . GLY A 1 80 ? -9.361 9.729 -52.130 1.00 36.93 115 GLY A N 1
ATOM 665 C CA . GLY A 1 80 ? -8.005 9.257 -52.416 1.00 36.68 115 GLY A CA 1
ATOM 666 C C . GLY A 1 80 ? -7.057 10.345 -52.889 1.00 37.94 115 GLY A C 1
ATOM 667 O O . GLY A 1 80 ? -5.840 10.144 -52.920 1.00 37.56 115 GLY A O 1
ATOM 668 N N . GLY A 1 81 ? -7.601 11.495 -53.279 1.00 38.17 116 GLY A N 1
ATOM 669 C CA . GLY A 1 81 ? -6.784 12.594 -53.786 1.00 38.80 116 GLY A CA 1
ATOM 670 C C . GLY A 1 81 ? -6.227 12.330 -55.172 1.00 39.74 116 GLY A C 1
ATOM 671 O O . GLY A 1 81 ? -6.423 11.257 -55.738 1.00 39.73 116 GLY A O 1
ATOM 672 N N . ASP A 1 82 ? -5.528 13.321 -55.715 1.00 42.45 117 ASP A N 1
ATOM 673 C CA . ASP A 1 82 ? -4.909 13.220 -57.038 1.00 43.59 117 ASP A CA 1
ATOM 674 C C . ASP A 1 82 ? -3.779 14.248 -57.153 1.00 44.99 117 ASP A C 1
ATOM 675 O O . ASP A 1 82 ? -3.389 14.850 -56.153 1.00 43.23 117 ASP A O 1
ATOM 680 N N . ASP A 1 83 ? -3.264 14.461 -58.364 1.00 48.03 118 ASP A N 1
ATOM 681 C CA . ASP A 1 83 ? -2.125 15.362 -58.576 1.00 49.91 118 ASP A CA 1
ATOM 682 C C . ASP A 1 83 ? -2.359 16.802 -58.113 1.00 48.56 118 ASP A C 1
ATOM 683 O O . ASP A 1 83 ? -1.411 17.478 -57.723 1.00 47.88 118 ASP A O 1
ATOM 688 N N . THR A 1 84 ? -3.606 17.268 -58.158 1.00 48.17 119 THR A N 1
ATOM 689 C CA . THR A 1 84 ? -3.926 18.655 -57.791 1.00 48.32 119 THR A CA 1
ATOM 690 C C . THR A 1 84 ? -4.774 18.795 -56.519 1.00 46.11 119 THR A C 1
ATOM 691 O O . THR A 1 84 ? -5.179 19.910 -56.174 1.00 46.66 119 THR A O 1
ATOM 695 N N . PHE A 1 85 ? -5.041 17.686 -55.827 1.00 41.49 120 PHE A N 1
ATOM 696 C CA . PHE A 1 85 ? -5.838 17.719 -54.597 1.00 39.57 120 PHE A CA 1
ATOM 697 C C . PHE A 1 85 ? -5.385 16.662 -53.581 1.00 37.86 120 PHE A C 1
ATOM 698 O O . PHE A 1 85 ? -5.377 15.466 -53.883 1.00 37.03 120 PHE A O 1
ATOM 706 N N . LYS A 1 86 ? -5.018 17.113 -52.383 1.00 36.66 121 LYS A N 1
ATOM 707 C CA . LYS A 1 86 ? -4.669 16.215 -51.279 1.00 36.81 121 LYS A CA 1
ATOM 708 C C . LYS A 1 86 ? -5.667 16.345 -50.117 1.00 34.15 121 LYS A C 1
ATOM 709 O O . LYS A 1 86 ? -5.841 17.434 -49.568 1.00 32.63 121 LYS A O 1
ATOM 715 N N . PRO A 1 87 ? -6.327 15.233 -49.740 1.00 32.30 122 PRO A N 1
ATOM 716 C CA . PRO A 1 87 ? -7.234 15.252 -48.585 1.00 32.13 122 PRO A CA 1
ATOM 717 C C . PRO A 1 87 ? -6.522 15.493 -47.254 1.00 31.31 122 PRO A C 1
ATOM 718 O O . PRO A 1 87 ? -5.307 15.316 -47.156 1.00 30.48 122 PRO A O 1
ATOM 722 N N . CYS A 1 88 ? -7.285 15.902 -46.246 1.00 31.64 123 CYS A N 1
ATOM 723 C CA . CYS A 1 88 ? -6.772 16.025 -44.881 1.00 31.08 123 CYS A CA 1
ATOM 724 C C . CYS A 1 88 ? -6.432 14.638 -44.309 1.00 30.04 123 CYS A C 1
ATOM 725 O O . CYS A 1 88 ? -5.414 14.468 -43.643 1.00 29.64 123 CYS A O 1
ATOM 728 N N . VAL A 1 89 ? -7.303 13.667 -44.569 1.00 28.86 124 VAL A N 1
ATOM 729 C CA . VAL A 1 89 ? -7.089 12.282 -44.180 1.00 28.88 124 VAL A CA 1
ATOM 730 C C . VAL A 1 89 ? -7.508 11.393 -45.342 1.00 29.55 124 VAL A C 1
ATOM 731 O O . VAL A 1 89 ? -8.683 11.368 -45.699 1.00 30.03 124 VAL A O 1
ATOM 735 N N . LEU A 1 90 ? -6.561 10.657 -45.920 1.00 29.79 125 LEU A N 1
ATOM 736 C CA . LEU A 1 90 ? -6.871 9.751 -47.023 1.00 30.25 125 LEU A CA 1
ATOM 737 C C . LEU A 1 90 ? -7.994 8.780 -46.663 1.00 30.12 125 LEU A C 1
ATOM 738 O O . LEU A 1 90 ? -8.028 8.224 -45.556 1.00 28.49 125 LEU A O 1
ATOM 743 N N . GLN A 1 91 ? -8.902 8.595 -47.620 1.00 29.49 126 GLN A N 1
ATOM 744 C CA . GLN A 1 91 ? -9.930 7.549 -47.596 1.00 30.10 126 GLN A CA 1
ATOM 745 C C . GLN A 1 91 ? -11.051 7.724 -46.570 1.00 30.10 126 GLN A C 1
ATOM 746 O O . GLN A 1 91 ? -11.755 6.766 -46.247 1.00 30.31 126 GLN A O 1
ATOM 752 N N . VAL A 1 92 ? -11.237 8.939 -46.070 1.00 31.54 127 VAL A N 1
ATOM 753 C CA . VAL A 1 92 ? -12.435 9.257 -45.304 1.00 32.11 127 VAL A CA 1
ATOM 754 C C . VAL A 1 92 ? -13.507 9.667 -46.313 1.00 32.73 127 VAL A C 1
ATOM 755 O O . VAL A 1 92 ? -13.517 10.798 -46.790 1.00 32.65 127 VAL A O 1
ATOM 759 N N . ASN A 1 93 ? -14.384 8.722 -46.641 1.00 33.78 128 ASN A N 1
ATOM 760 C CA . ASN A 1 93 ? -15.393 8.896 -47.690 1.00 35.53 128 ASN A CA 1
ATOM 761 C C . ASN A 1 93 ? -16.826 8.981 -47.161 1.00 35.03 128 ASN A C 1
ATOM 762 O O . ASN A 1 93 ? -17.769 9.014 -47.940 1.00 36.46 128 ASN A O 1
ATOM 767 N N . GLY A 1 94 ? -16.980 9.021 -45.842 1.00 33.74 129 GLY A N 1
ATOM 768 C CA . GLY A 1 94 ? -18.298 9.003 -45.212 1.00 33.21 129 GLY A CA 1
ATOM 769 C C . GLY A 1 94 ? -18.142 8.883 -43.712 1.00 32.63 129 GLY A C 1
ATOM 770 O O . GLY A 1 94 ? -17.015 8.841 -43.211 1.00 30.97 129 GLY A O 1
ATOM 771 N N . PHE A 1 95 ? -19.251 8.814 -42.984 1.00 33.21 130 PHE A N 1
ATOM 772 C CA . PHE A 1 95 ? -19.155 8.787 -41.526 1.00 34.76 130 PHE A CA 1
ATOM 773 C C . PHE A 1 95 ? -18.528 7.508 -40.974 1.00 32.52 130 PHE A C 1
ATOM 774 O O . PHE A 1 95 ? -17.818 7.560 -39.975 1.00 32.34 130 PHE A O 1
ATOM 782 N N . VAL A 1 96 ? -18.807 6.368 -41.595 1.00 30.51 131 VAL A N 1
ATOM 783 C CA . VAL A 1 96 ? -18.268 5.100 -41.105 1.00 29.91 131 VAL A CA 1
ATOM 784 C C . VAL A 1 96 ? -16.743 5.086 -41.244 1.00 28.91 131 VAL A C 1
ATOM 785 O O . VAL A 1 96 ? -16.035 4.652 -40.328 1.00 28.54 131 VAL A O 1
ATOM 789 N N . ALA A 1 97 ? -16.248 5.568 -42.380 1.00 27.35 132 ALA A N 1
ATOM 790 C CA . ALA A 1 97 ? -14.812 5.663 -42.613 1.00 27.16 132 ALA A CA 1
ATOM 791 C C . ALA A 1 97 ? -14.153 6.623 -41.620 1.00 26.64 132 ALA A C 1
ATOM 792 O O . ALA A 1 97 ? -13.058 6.353 -41.124 1.00 25.87 132 ALA A O 1
ATOM 794 N N . ALA A 1 98 ? -14.825 7.737 -41.335 1.00 25.53 133 ALA A N 1
ATOM 795 C CA . ALA A 1 98 ? -14.349 8.694 -40.338 1.00 25.63 133 ALA A CA 1
ATOM 796 C C . ALA A 1 98 ? -14.258 8.048 -38.957 1.00 24.72 133 ALA A C 1
ATOM 797 O O . ALA A 1 98 ? -13.290 8.266 -38.224 1.00 24.46 133 ALA A O 1
ATOM 799 N N . PHE A 1 99 ? -15.281 7.266 -38.620 1.00 24.19 134 PHE A N 1
ATOM 800 C CA . PHE A 1 99 ? -15.359 6.545 -37.354 1.00 24.93 134 PHE A CA 1
ATOM 801 C C . PHE A 1 99 ? -14.240 5.500 -37.264 1.00 24.43 134 PHE A C 1
ATOM 802 O O . PHE A 1 99 ? -13.568 5.390 -36.235 1.00 23.71 134 PHE A O 1
ATOM 810 N N . LEU A 1 100 ? -14.031 4.759 -38.349 1.00 23.65 135 LEU A N 1
ATOM 811 C CA . LEU A 1 100 ? -12.928 3.805 -38.423 1.00 24.22 135 LEU A CA 1
ATOM 812 C C . LEU A 1 100 ? -11.571 4.483 -38.238 1.00 24.08 135 LEU A C 1
ATOM 813 O O . LEU A 1 100 ? -10.741 3.994 -37.470 1.00 23.37 135 LEU A O 1
ATOM 818 N N . PHE A 1 101 ? -11.349 5.609 -38.915 1.00 23.31 136 PHE A N 1
ATOM 819 C CA . PHE A 1 101 ? -10.080 6.323 -38.759 1.00 22.93 136 PHE A CA 1
ATOM 820 C C . PHE A 1 101 ? -9.858 6.749 -37.307 1.00 22.40 136 PHE A C 1
ATOM 821 O O . PHE A 1 101 ? -8.749 6.627 -36.786 1.00 22.31 136 PHE A O 1
ATOM 829 N N . SER A 1 102 ? -10.912 7.247 -36.667 1.00 22.10 137 SER A N 1
ATOM 830 C CA . SER A 1 102 ? -10.859 7.631 -35.256 1.00 22.23 137 SER A CA 1
ATOM 831 C C . SER A 1 102 ? -10.464 6.451 -34.359 1.00 21.87 137 SER A C 1
ATOM 832 O O . SER A 1 102 ? -9.565 6.575 -33.522 1.00 21.05 137 SER A O 1
ATOM 835 N N . ILE A 1 103 ? -11.139 5.320 -34.541 1.00 21.63 138 ILE A N 1
ATOM 836 C CA . ILE A 1 103 ? -10.844 4.108 -33.775 1.00 22.23 138 ILE A CA 1
ATOM 837 C C . ILE A 1 103 ? -9.395 3.683 -33.995 1.00 21.50 138 ILE A C 1
ATOM 838 O O . ILE A 1 103 ? -8.670 3.422 -33.041 1.00 20.83 138 ILE A O 1
ATOM 843 N N . GLU A 1 104 ? -8.994 3.626 -35.261 1.00 21.35 139 GLU A N 1
ATOM 844 C CA . GLU A 1 104 ? -7.652 3.182 -35.642 1.00 21.45 139 GLU A CA 1
ATOM 845 C C . GLU A 1 104 ? -6.557 4.079 -35.074 1.00 21.16 139 GLU A C 1
ATOM 846 O O . GLU A 1 104 ? -5.456 3.605 -34.763 1.00 20.61 139 GLU A O 1
ATOM 852 N N . THR A 1 105 ? -6.871 5.363 -34.926 1.00 20.53 140 THR A N 1
ATOM 853 C CA . THR A 1 105 ? -5.928 6.339 -34.389 1.00 20.65 140 THR A CA 1
ATOM 854 C C . THR A 1 105 ? -5.831 6.214 -32.877 1.00 20.24 140 THR A C 1
ATOM 855 O O . THR A 1 105 ? -4.744 6.063 -32.336 1.00 20.19 140 THR A O 1
ATOM 859 N N .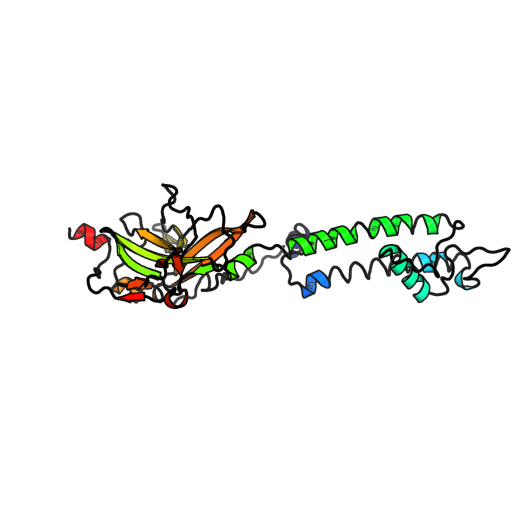 GLN A 1 106 ? -6.971 6.220 -32.197 1.00 20.75 141 GLN A N 1
ATOM 860 C CA . GLN A 1 106 ? -6.980 6.226 -30.737 1.00 20.49 141 GLN A CA 1
ATOM 861 C C . GLN A 1 106 ? -6.523 4.902 -30.124 1.00 20.32 141 GLN A C 1
ATOM 862 O O . GLN A 1 106 ? -5.817 4.902 -29.119 1.00 19.99 141 GLN A O 1
ATOM 868 N N . THR A 1 107 ? -6.916 3.781 -30.723 1.00 20.08 142 THR A N 1
ATOM 869 C CA . THR A 1 107 ? -6.484 2.456 -30.244 1.00 19.84 142 THR A CA 1
ATOM 870 C C . THR A 1 107 ? -5.014 2.233 -30.573 1.00 19.74 142 THR A C 1
ATOM 871 O O . THR A 1 107 ? -4.347 1.374 -29.990 1.00 19.30 142 THR A O 1
ATOM 875 N N . THR A 1 108 ? -4.555 3.014 -31.546 1.00 19.10 143 THR A N 1
ATOM 876 C CA . THR A 1 108 ? -3.247 2.925 -32.153 1.00 18.83 143 THR A CA 1
ATOM 877 C C . THR A 1 108 ? -3.135 1.686 -33.074 1.00 19.45 143 THR A C 1
ATOM 878 O O . THR A 1 108 ? -2.015 1.292 -33.440 1.00 18.53 143 THR A O 1
ATOM 882 N N . ILE A 1 109 ? -4.252 1.079 -33.487 1.00 19.17 144 ILE A N 1
ATOM 883 C CA . ILE A 1 109 ? -4.201 0.002 -34.483 1.00 19.21 144 ILE A CA 1
ATOM 884 C C . ILE A 1 109 ? -3.595 0.529 -35.781 1.00 19.31 144 ILE A C 1
ATOM 885 O O . ILE A 1 109 ? -2.629 -0.059 -36.307 1.00 17.99 144 ILE A O 1
ATOM 890 N N . GLY A 1 110 ? -4.107 1.649 -36.273 1.00 19.14 145 GLY A N 1
ATOM 891 C CA . GLY A 1 110 ? -3.587 2.310 -37.467 1.00 19.30 145 GLY A CA 1
ATOM 892 C C . GLY A 1 110 ? -3.331 1.419 -38.679 1.00 19.47 145 GLY A C 1
ATOM 893 O O . GLY A 1 110 ? -2.178 1.352 -39.160 1.00 18.45 145 GLY A O 1
ATOM 894 N N . TYR A 1 111 ? -4.350 0.721 -39.171 1.00 19.16 146 TYR A N 1
ATOM 895 C CA . TYR A 1 111 ? -4.205 -0.096 -40.387 1.00 19.70 146 TYR A CA 1
ATOM 896 C C . TYR A 1 111 ? -3.535 0.704 -41.508 1.00 20.15 146 TYR A C 1
ATOM 897 O O . TYR A 1 111 ? -2.647 0.186 -42.195 1.00 19.68 146 TYR A O 1
ATOM 906 N N . GLY A 1 112 ? -3.906 1.970 -41.659 1.00 21.21 147 GLY A N 1
ATOM 907 C CA . GLY A 1 112 ? -3.201 2.869 -42.558 1.00 22.22 147 GLY A CA 1
ATOM 908 C C . GLY A 1 112 ? -3.825 3.082 -43.929 1.00 23.42 147 GLY A C 1
ATOM 909 O O . GLY A 1 112 ? -3.323 3.888 -44.705 1.00 23.00 147 GLY A O 1
ATOM 910 N N . PHE A 1 113 ? -4.905 2.373 -44.248 1.00 24.34 148 PHE A N 1
ATOM 911 C CA . PHE A 1 113 ? -5.639 2.685 -45.468 1.00 25.67 148 PHE A CA 1
ATOM 912 C C . PHE A 1 113 ? -6.205 4.093 -45.316 1.00 25.51 148 PHE A C 1
ATOM 913 O O . PHE A 1 113 ? -6.055 4.935 -46.199 1.00 25.82 148 PHE A O 1
ATOM 921 N N . ARG A 1 114 ? -6.846 4.329 -44.176 1.00 25.07 149 ARG A N 1
ATOM 922 C CA . ARG A 1 114 ? -7.206 5.672 -43.744 1.00 24.26 149 ARG A CA 1
ATOM 923 C C . ARG A 1 114 ? -6.004 6.256 -42.995 1.00 24.56 149 ARG A C 1
ATOM 924 O O . ARG A 1 114 ? -5.540 5.683 -42.004 1.00 22.21 149 ARG A O 1
ATOM 932 N N . CYS A 1 115 ? -5.492 7.383 -43.484 1.00 24.64 150 CYS A N 1
ATOM 933 C CA . CYS A 1 115 ? -4.192 7.894 -43.058 1.00 25.82 150 CYS A CA 1
ATOM 934 C C . CYS A 1 115 ? -4.160 9.415 -43.136 1.00 25.90 150 CYS A C 1
ATOM 935 O O . CYS A 1 115 ? -4.497 9.992 -44.176 1.00 25.85 150 CYS A O 1
ATOM 938 N N . VAL A 1 116 ? -3.767 10.061 -42.039 1.00 25.41 151 VAL A N 1
ATOM 939 C CA . VAL A 1 116 ? -3.616 11.514 -42.020 1.00 26.07 151 VAL A CA 1
ATOM 940 C C . VAL A 1 116 ? -2.498 11.956 -42.976 1.00 26.49 151 VAL A C 1
ATOM 941 O O . VAL A 1 116 ? -1.520 11.230 -43.180 1.00 25.02 151 VAL A O 1
ATOM 945 N N . THR A 1 117 ? -2.677 13.130 -43.587 1.00 26.98 152 THR A N 1
ATOM 946 C CA . THR A 1 117 ? -1.675 13.725 -44.476 1.00 27.47 152 THR A CA 1
ATOM 947 C C . THR A 1 117 ? -1.095 14.987 -43.841 1.00 28.68 152 THR A C 1
ATOM 948 O O . THR A 1 117 ? -1.502 15.389 -42.755 1.00 27.88 152 THR A O 1
ATOM 952 N N . GLU A 1 118 ? -0.163 15.621 -44.545 1.00 32.29 153 GLU A N 1
ATOM 953 C CA . GLU A 1 118 ? 0.471 16.864 -44.077 1.00 34.85 153 GLU A CA 1
ATOM 954 C C . GLU A 1 118 ? -0.385 18.088 -44.388 1.00 34.43 153 GLU A C 1
ATOM 955 O O . GLU A 1 118 ? -0.070 19.181 -43.936 1.00 33.96 153 GLU A O 1
ATOM 961 N N . GLU A 1 119 ? -1.458 17.903 -45.157 1.00 35.83 154 GLU A N 1
ATOM 962 C CA . GLU A 1 119 ? -2.186 19.020 -45.773 1.00 36.73 154 GLU A CA 1
ATOM 963 C C . GLU A 1 119 ? -2.876 19.964 -44.787 1.00 36.47 154 GLU A C 1
ATOM 964 O O . GLU A 1 119 ? -2.750 21.178 -44.921 1.00 37.30 154 GLU A O 1
ATOM 970 N N . CYS A 1 120 ? -3.607 19.415 -43.817 1.00 35.24 155 CYS A N 1
ATOM 971 C CA . CYS A 1 120 ? -4.477 20.216 -42.952 1.00 35.17 155 CYS A CA 1
ATOM 972 C C . CYS A 1 120 ? -3.969 20.288 -41.502 1.00 35.65 155 CYS A C 1
ATOM 973 O O . CYS A 1 120 ? -4.021 19.293 -40.767 1.00 33.28 155 CYS A O 1
ATOM 976 N N . PRO A 1 121 ? -3.473 21.471 -41.082 1.00 35.82 156 PRO A N 1
ATOM 977 C CA . PRO A 1 121 ? -3.015 21.648 -39.703 1.00 35.47 156 PRO A CA 1
ATOM 978 C C . PRO A 1 121 ? -4.042 21.229 -38.652 1.00 34.23 156 PRO A C 1
ATOM 979 O O . PRO A 1 121 ? -3.663 20.711 -37.607 1.00 33.59 156 PRO A O 1
ATOM 983 N N . LEU A 1 122 ? -5.325 21.446 -38.926 1.00 33.20 157 LEU A N 1
ATOM 984 C CA . LEU A 1 122 ? -6.363 21.061 -37.985 1.00 32.95 157 LEU A CA 1
ATOM 985 C C . LEU A 1 122 ? -6.442 19.542 -37.835 1.00 32.19 157 LEU A C 1
ATOM 986 O O . LEU A 1 122 ? -6.613 19.047 -36.730 1.00 30.65 157 LEU A O 1
ATOM 991 N N . ALA A 1 123 ? -6.312 18.811 -38.940 1.00 31.33 158 ALA A N 1
ATOM 992 C CA . ALA A 1 123 ? -6.326 17.350 -38.885 1.00 30.08 158 ALA A CA 1
ATOM 993 C C . ALA A 1 123 ? -5.130 16.807 -38.098 1.00 29.53 158 ALA A C 1
ATOM 994 O O . ALA A 1 123 ? -5.279 15.870 -37.304 1.00 28.43 158 ALA A O 1
ATOM 996 N N . VAL A 1 124 ? -3.955 17.404 -38.304 1.00 28.58 159 VAL A N 1
ATOM 997 C CA . VAL A 1 124 ? -2.743 16.980 -37.596 1.00 28.41 159 VAL A CA 1
ATOM 998 C C . VAL A 1 124 ? -2.908 17.229 -36.094 1.00 28.72 159 VAL A C 1
ATOM 999 O O . VAL A 1 124 ? -2.586 16.365 -35.267 1.00 28.31 159 VAL A O 1
ATOM 1003 N N . PHE A 1 125 ? -3.434 18.406 -35.758 1.00 29.33 160 PHE A N 1
ATOM 1004 C CA . PHE A 1 125 ? -3.723 18.790 -34.376 1.00 29.34 160 PHE A CA 1
ATOM 1005 C C . PHE A 1 125 ? -4.693 17.828 -33.689 1.00 28.29 160 PHE A C 1
ATOM 1006 O O . PHE A 1 125 ? -4.504 17.487 -32.522 1.00 27.84 160 PHE A O 1
ATOM 1014 N N . MET A 1 126 ? -5.724 17.390 -34.408 1.00 27.12 161 MET A N 1
ATOM 1015 C CA A MET A 1 126 ? -6.713 16.477 -33.838 0.50 27.14 161 MET A CA 1
ATOM 1016 C CA B MET A 1 126 ? -6.713 16.472 -33.846 0.50 26.74 161 MET A CA 1
ATOM 1017 C C . MET A 1 126 ? -6.127 15.079 -33.594 1.00 26.13 161 MET A C 1
ATOM 1018 O O . MET A 1 126 ? -6.506 14.406 -32.634 1.00 25.47 161 MET A O 1
ATOM 1027 N N . VAL A 1 127 ? -5.212 14.644 -34.461 1.00 25.04 162 VAL A N 1
ATOM 1028 C CA . VAL A 1 127 ? -4.508 13.369 -34.256 1.00 24.95 162 VAL A CA 1
ATOM 1029 C C . VAL A 1 127 ? -3.635 13.446 -32.993 1.00 25.17 162 VAL A C 1
ATOM 1030 O O . VAL A 1 127 ? -3.594 12.505 -32.197 1.00 24.26 162 VAL A O 1
ATOM 1034 N N . VAL A 1 128 ? -2.960 14.581 -32.815 1.00 25.79 163 VAL A N 1
ATOM 1035 C CA . VAL A 1 128 ? -2.194 14.867 -31.601 1.00 26.33 163 VAL A CA 1
ATOM 1036 C C . VAL A 1 128 ? -3.092 14.783 -30.362 1.00 26.64 163 VAL A C 1
ATOM 1037 O O . VAL A 1 128 ? -2.781 14.068 -29.408 1.00 25.89 163 VAL A O 1
ATOM 1041 N N . VAL A 1 129 ? -4.208 15.506 -30.392 1.00 26.20 164 VAL A N 1
ATOM 1042 C CA . VAL A 1 129 ? -5.105 15.564 -29.247 1.00 25.84 164 VAL A CA 1
ATOM 1043 C C . VAL A 1 129 ? -5.725 14.203 -28.970 1.00 25.32 164 VAL A C 1
ATOM 1044 O O . VAL A 1 129 ? -5.817 13.799 -27.813 1.00 25.24 164 VAL A O 1
ATOM 1048 N N . GLN A 1 130 ? -6.149 13.500 -30.019 1.00 24.27 165 GLN A N 1
ATOM 1049 C CA . GLN A 1 130 ? -6.767 12.187 -29.841 1.00 23.95 165 GLN A CA 1
ATOM 1050 C C . GLN A 1 130 ? -5.785 11.173 -29.261 1.00 23.95 165 GLN A C 1
ATOM 1051 O O . GLN A 1 130 ? -6.173 10.329 -28.456 1.00 24.30 165 GLN A O 1
ATOM 1057 N N . SER A 1 131 ? -4.525 11.248 -29.687 1.00 24.36 166 SER A N 1
ATOM 1058 C CA . SER A 1 131 ? -3.487 10.362 -29.169 1.00 24.56 166 SER A CA 1
ATOM 1059 C C . SER A 1 131 ? -3.272 10.577 -27.673 1.00 24.85 166 SER A C 1
ATOM 1060 O O . SER A 1 131 ? -3.160 9.617 -26.911 1.00 24.01 166 SER A O 1
ATOM 1063 N N . ILE A 1 132 ? -3.222 11.836 -27.256 1.00 25.12 167 ILE A N 1
ATOM 1064 C CA . ILE A 1 132 ? -3.028 12.153 -25.846 1.00 26.06 167 ILE A CA 1
ATOM 1065 C C . ILE A 1 132 ? -4.249 11.711 -25.041 1.00 26.28 167 ILE A C 1
ATOM 1066 O O . ILE A 1 132 ? -4.106 11.099 -23.982 1.00 25.79 167 ILE A O 1
ATOM 1071 N N . VAL A 1 133 ? -5.440 12.011 -25.558 1.00 27.23 168 VAL A N 1
ATOM 1072 C CA . VAL A 1 133 ? -6.699 11.615 -24.916 1.00 27.41 168 VAL A CA 1
ATOM 1073 C C . VAL A 1 133 ? -6.808 10.094 -24.778 1.00 27.39 168 VAL A C 1
ATOM 1074 O O . VAL A 1 133 ? -7.250 9.595 -23.736 1.00 28.06 168 VAL A O 1
ATOM 1078 N N . GLY A 1 134 ? -6.401 9.369 -25.820 1.00 26.35 169 GLY A N 1
ATOM 1079 C CA . GLY A 1 134 ? -6.371 7.904 -25.796 1.00 26.01 169 GLY A CA 1
ATOM 1080 C C . GLY A 1 134 ? -5.510 7.352 -24.670 1.00 25.93 169 GLY A C 1
ATOM 1081 O O . GLY A 1 134 ? -5.918 6.430 -23.954 1.00 25.49 169 GLY A O 1
ATOM 1082 N N . CYS A 1 135 ? -4.321 7.925 -24.506 1.00 25.74 170 CYS A N 1
ATOM 1083 C CA A CYS A 1 135 ? -3.408 7.521 -23.437 0.60 25.61 170 CYS A CA 1
ATOM 1084 C CA B CYS A 1 135 ? -3.412 7.504 -23.443 0.40 26.47 170 CYS A CA 1
ATOM 1085 C C . CYS A 1 135 ? -3.991 7.802 -22.058 1.00 25.51 170 CYS A C 1
ATOM 1086 O O . CYS A 1 135 ? -3.797 7.029 -21.125 1.00 25.35 170 CYS A O 1
ATOM 1091 N N . ILE A 1 136 ? -4.704 8.917 -21.933 1.00 24.94 171 ILE A N 1
ATOM 1092 C CA . ILE A 1 136 ? -5.330 9.277 -20.665 1.00 25.28 171 ILE A CA 1
ATOM 1093 C C . ILE A 1 136 ? -6.426 8.278 -20.310 1.00 25.27 171 ILE A C 1
ATOM 1094 O O . ILE A 1 136 ? -6.463 7.763 -19.195 1.00 24.48 171 ILE A O 1
ATOM 1099 N N . ILE A 1 137 ? -7.309 7.994 -21.263 1.00 25.54 172 ILE A N 1
ATOM 1100 C CA . ILE A 1 137 ? -8.406 7.058 -21.028 1.00 25.83 172 ILE A CA 1
ATOM 1101 C C . ILE A 1 137 ? -7.877 5.650 -20.732 1.00 26.02 172 ILE A C 1
ATOM 1102 O O . ILE A 1 137 ? -8.368 4.990 -19.814 1.00 26.00 172 ILE A O 1
ATOM 1107 N N . ASP A 1 138 ? -6.872 5.201 -21.487 1.00 26.06 173 ASP A N 1
ATOM 1108 C CA . ASP A 1 138 ? -6.232 3.907 -21.227 1.00 26.44 173 ASP A CA 1
ATOM 1109 C C . ASP A 1 138 ? -5.702 3.835 -19.798 1.00 25.70 173 ASP A C 1
ATOM 1110 O O . ASP A 1 138 ? -5.885 2.827 -19.126 1.00 24.18 173 ASP A O 1
ATOM 1115 N N . SER A 1 139 ? -5.043 4.907 -19.356 1.00 24.98 174 SER A N 1
ATOM 1116 C CA . SER A 1 139 ? -4.467 4.979 -18.014 1.00 25.38 174 SER A CA 1
ATOM 1117 C C . SER A 1 139 ? -5.524 4.860 -16.921 1.00 26.14 174 SER A C 1
ATOM 1118 O O . SER A 1 139 ? -5.318 4.142 -15.935 1.00 25.96 174 SER A O 1
ATOM 1121 N N . PHE A 1 140 ? -6.645 5.561 -17.098 1.00 26.76 175 PHE A N 1
ATOM 1122 C CA . PHE A 1 140 ? -7.779 5.460 -16.172 1.00 27.67 175 PHE A CA 1
ATOM 1123 C C . PHE A 1 140 ? -8.320 4.033 -16.096 1.00 28.83 175 PHE A C 1
ATOM 1124 O O . PHE A 1 140 ? -8.601 3.529 -14.996 1.00 27.22 175 PHE A O 1
ATOM 1132 N N . MET A 1 141 ? -8.457 3.382 -17.253 1.00 29.16 176 MET A N 1
ATOM 1133 C CA . MET A 1 141 ? -8.964 2.008 -17.299 1.00 30.63 176 MET A CA 1
ATOM 1134 C C . MET A 1 141 ? -8.005 1.024 -16.646 1.00 28.66 176 MET A C 1
ATOM 1135 O O . MET A 1 141 ? -8.428 0.184 -15.861 1.00 27.44 176 MET A O 1
ATOM 1140 N N . ILE A 1 142 ? -6.724 1.115 -16.990 1.00 27.57 177 ILE A N 1
ATOM 1141 C CA . ILE A 1 142 ? -5.706 0.254 -16.380 1.00 27.96 177 ILE A CA 1
ATOM 1142 C C . ILE A 1 142 ? -5.738 0.398 -14.861 1.00 26.63 177 ILE A C 1
ATOM 1143 O O . ILE A 1 142 ? -5.764 -0.597 -14.147 1.00 26.30 177 ILE A O 1
ATOM 1148 N N . GLY A 1 143 ? -5.747 1.639 -14.379 1.00 25.74 178 GLY A N 1
ATOM 1149 C CA . GLY A 1 143 ? -5.787 1.906 -12.945 1.00 25.34 178 GLY A CA 1
ATOM 1150 C C . GLY A 1 143 ? -6.996 1.313 -12.244 1.00 24.96 178 GLY A C 1
ATOM 1151 O O . GLY A 1 143 ? -6.869 0.690 -11.188 1.00 24.01 178 GLY A O 1
ATOM 1152 N N . ALA A 1 144 ? -8.170 1.503 -12.837 1.00 23.81 179 ALA A N 1
ATOM 1153 C CA . ALA A 1 144 ? -9.411 1.025 -12.248 1.00 23.79 179 ALA A CA 1
ATOM 1154 C C . ALA A 1 144 ? -9.449 -0.504 -12.196 1.00 24.08 179 ALA A C 1
ATOM 1155 O O . ALA A 1 144 ? -9.856 -1.096 -11.190 1.00 22.96 179 ALA A O 1
ATOM 1157 N N . ILE A 1 145 ? -9.010 -1.139 -13.280 1.00 24.80 180 ILE A N 1
ATOM 1158 C CA . ILE A 1 145 ? -9.024 -2.596 -13.371 1.00 25.35 180 ILE A CA 1
ATOM 1159 C C . ILE A 1 145 ? -8.025 -3.214 -12.402 1.00 26.29 180 ILE A C 1
ATOM 1160 O O . ILE A 1 145 ? -8.346 -4.175 -11.699 1.00 25.91 180 ILE A O 1
ATOM 1165 N N . MET A 1 146 ? -6.827 -2.651 -12.356 1.00 27.35 181 MET A N 1
ATOM 1166 C CA . MET A 1 146 ? -5.805 -3.124 -11.437 1.00 29.48 181 MET A CA 1
ATOM 1167 C C . MET A 1 146 ? -6.248 -3.017 -9.978 1.00 28.15 181 MET A C 1
ATOM 1168 O O . MET A 1 146 ? -6.010 -3.929 -9.190 1.00 27.46 181 MET A O 1
ATOM 1173 N N . ALA A 1 147 ? -6.889 -1.907 -9.627 1.00 26.27 182 ALA A N 1
ATOM 1174 C CA . ALA A 1 147 ? -7.391 -1.715 -8.271 1.00 25.77 182 ALA A CA 1
ATOM 1175 C C . ALA A 1 147 ? -8.490 -2.719 -7.960 1.00 25.65 182 ALA A C 1
ATOM 1176 O O . ALA A 1 147 ? -8.453 -3.384 -6.920 1.00 25.27 182 ALA A O 1
ATOM 1178 N N . LYS A 1 148 ? -9.461 -2.850 -8.860 1.00 24.97 183 LYS A N 1
ATOM 1179 C CA . LYS A 1 148 ? -10.568 -3.772 -8.611 1.00 25.74 183 LYS A CA 1
ATOM 1180 C C . LYS A 1 148 ? -10.118 -5.229 -8.510 1.00 25.07 183 LYS A C 1
ATOM 1181 O O . LYS A 1 148 ? -10.654 -5.978 -7.700 1.00 25.47 183 LYS A O 1
ATOM 1187 N N A MET A 1 149 ? -9.142 -5.606 -9.334 0.50 25.24 184 MET A N 1
ATOM 1188 N N B MET A 1 149 ? -9.140 -5.636 -9.315 0.50 24.31 184 MET A N 1
ATOM 1189 C CA A MET A 1 149 ? -8.565 -6.950 -9.344 0.50 25.36 184 MET A CA 1
ATOM 1190 C CA B MET A 1 149 ? -8.669 -7.020 -9.276 0.50 23.79 184 MET A CA 1
ATOM 1191 C C A MET A 1 149 ? -7.959 -7.312 -7.991 0.50 24.80 184 MET A C 1
ATOM 1192 C C B MET A 1 149 ? -7.940 -7.340 -7.972 0.50 23.92 184 MET A C 1
ATOM 1193 O O A MET A 1 149 ? -8.150 -8.420 -7.487 0.50 24.58 184 MET A O 1
ATOM 1194 O O B MET A 1 149 ? -8.038 -8.461 -7.471 0.50 23.74 184 MET A O 1
ATOM 1203 N N . ALA A 1 150 ? -7.235 -6.358 -7.411 1.00 24.06 185 ALA A N 1
ATOM 1204 C CA . ALA A 1 150 ? -6.413 -6.589 -6.218 1.00 23.89 185 ALA A CA 1
ATOM 1205 C C . ALA A 1 150 ? -7.132 -6.424 -4.867 1.00 23.70 185 ALA A C 1
ATOM 1206 O O . ALA A 1 150 ? -6.493 -6.563 -3.817 1.00 22.46 185 ALA A O 1
ATOM 1208 N N . ARG A 1 151 ? -8.439 -6.136 -4.899 1.00 23.44 186 ARG A N 1
ATOM 1209 C CA A ARG A 1 151 ? -9.238 -5.908 -3.687 0.70 24.56 186 ARG A CA 1
ATOM 1210 C CA B ARG A 1 151 ? -9.218 -5.899 -3.683 0.30 22.82 186 ARG A CA 1
ATOM 1211 C C . ARG A 1 151 ? -8.994 -6.986 -2.623 1.00 23.38 186 ARG A C 1
ATOM 1212 O O . ARG A 1 151 ? -9.327 -8.146 -2.836 1.00 22.35 186 ARG A O 1
ATOM 1227 N N . PRO A 1 152 ? -8.423 -6.604 -1.461 1.00 23.01 187 PRO A N 1
ATOM 1228 C CA . PRO A 1 152 ? -8.079 -7.622 -0.460 1.00 23.53 187 PRO A CA 1
ATOM 1229 C C . PRO A 1 152 ? -9.241 -8.248 0.324 1.00 24.09 187 PRO A C 1
ATOM 1230 O O . PRO A 1 152 ? -9.021 -9.246 1.010 1.00 23.92 187 PRO A O 1
ATOM 1234 N N . LYS A 1 153 ? -10.456 -7.705 0.231 1.00 25.35 188 LYS A N 1
ATOM 1235 C CA . LYS A 1 153 ? -11.598 -8.336 0.907 1.00 26.63 188 LYS A CA 1
ATOM 1236 C C . LYS A 1 153 ? -11.815 -9.765 0.399 1.00 26.76 188 LYS A C 1
ATOM 1237 O O . LYS A 1 153 ? -12.297 -10.623 1.144 1.00 26.17 188 LYS A O 1
ATOM 1243 N N . LYS A 1 154 ? -11.426 -10.020 -0.852 1.00 27.35 189 LYS A N 1
ATOM 1244 C CA . LYS A 1 154 ? -11.541 -11.358 -1.450 1.00 28.43 189 LYS A CA 1
ATOM 1245 C C . LYS A 1 154 ? -10.749 -12.420 -0.691 1.00 27.62 189 LYS A C 1
ATOM 1246 O O . LYS A 1 154 ? -11.138 -13.586 -0.674 1.00 26.63 189 LYS A O 1
ATOM 1252 N N . ARG A 1 155 ? -9.647 -12.013 -0.061 1.00 26.72 190 ARG A N 1
ATOM 1253 C CA . ARG A 1 155 ? -8.825 -12.913 0.747 1.00 26.12 190 ARG A CA 1
ATOM 1254 C C . ARG A 1 155 ? -9.600 -13.546 1.905 1.00 25.92 190 ARG A C 1
ATOM 1255 O O . ARG A 1 155 ? -9.247 -14.634 2.358 1.00 26.35 190 ARG A O 1
ATOM 1263 N N . ALA A 1 156 ? -10.649 -12.880 2.381 1.00 26.46 191 ALA A N 1
ATOM 1264 C CA . ALA A 1 156 ? -11.524 -13.460 3.406 1.00 28.21 191 ALA A CA 1
ATOM 1265 C C . ALA A 1 156 ? -12.174 -14.784 2.966 1.00 29.59 191 ALA A C 1
ATOM 1266 O O . ALA A 1 156 ? -12.595 -15.579 3.809 1.00 30.92 191 ALA A O 1
ATOM 1268 N N . GLN A 1 157 ? -12.250 -15.021 1.657 1.00 30.76 192 GLN A N 1
ATOM 1269 C CA . GLN A 1 157 ? -12.754 -16.291 1.121 1.00 32.19 192 GLN A CA 1
ATOM 1270 C C . GLN A 1 157 ? -11.815 -17.463 1.400 1.00 31.20 192 GLN A C 1
ATOM 1271 O O . GLN A 1 157 ? -12.242 -18.619 1.362 1.00 31.83 192 GLN A O 1
ATOM 1277 N N . THR A 1 158 ? -10.539 -17.174 1.650 1.00 28.90 193 THR A N 1
ATOM 1278 C CA . THR A 1 158 ? -9.579 -18.207 2.019 1.00 28.17 193 THR A CA 1
ATOM 1279 C C . THR A 1 158 ? -9.081 -18.016 3.456 1.00 27.65 193 THR A C 1
ATOM 1280 O O . THR A 1 158 ? -7.962 -18.400 3.795 1.00 27.53 193 THR A O 1
ATOM 1284 N N . LEU A 1 159 ? -9.934 -17.415 4.287 1.00 27.71 194 LEU A N 1
ATOM 1285 C CA . LEU A 1 159 ? -9.776 -17.410 5.739 1.00 28.51 194 LEU A CA 1
ATOM 1286 C C . LEU A 1 159 ? -11.057 -17.990 6.322 1.00 29.37 194 LEU A C 1
ATOM 1287 O O . LEU A 1 159 ? -12.129 -17.814 5.752 1.00 31.63 194 LEU A O 1
ATOM 1292 N N . LEU A 1 160 ? -10.945 -18.674 7.453 1.00 29.60 195 LEU A N 1
ATOM 1293 C CA . LEU A 1 160 ? -12.051 -19.474 7.979 1.00 29.94 195 LEU A CA 1
ATOM 1294 C C . LEU A 1 160 ? -12.257 -19.239 9.469 1.00 29.08 195 LEU A C 1
ATOM 1295 O O . LEU A 1 160 ? -11.319 -19.364 10.254 1.00 28.65 195 LEU A O 1
ATOM 1300 N N . PHE A 1 161 ? -13.484 -18.884 9.839 1.00 29.30 196 PHE A N 1
ATOM 1301 C CA . PHE A 1 161 ? -13.923 -18.901 11.234 1.00 30.22 196 PHE A CA 1
ATOM 1302 C C . PHE A 1 161 ? -14.713 -20.185 11.497 1.00 30.25 196 PHE A C 1
ATOM 1303 O O . PHE A 1 161 ? -15.425 -20.671 10.617 1.00 29.93 196 PHE A O 1
ATOM 1311 N N . SER A 1 162 ? -14.595 -20.725 12.708 1.00 30.66 197 SER A N 1
ATOM 1312 C CA . SER A 1 162 ? -15.432 -21.852 13.136 1.00 30.07 197 SER A CA 1
ATOM 1313 C C . SER A 1 162 ? -16.919 -21.470 13.136 1.00 30.44 197 SER A C 1
ATOM 1314 O O . SER A 1 162 ? -17.265 -20.312 13.380 1.00 30.12 197 SER A O 1
ATOM 1317 N N . HIS A 1 163 ? -17.791 -22.448 12.878 1.00 31.44 198 HIS A N 1
ATOM 1318 C CA A HIS A 1 163 ? -19.238 -22.218 12.828 0.50 31.06 198 HIS A CA 1
ATOM 1319 C CA B HIS A 1 163 ? -19.230 -22.196 12.819 0.50 31.86 198 HIS A CA 1
ATOM 1320 C C . HIS A 1 163 ? -19.747 -21.807 14.200 1.00 30.85 198 HIS A C 1
ATOM 1321 O O . HIS A 1 163 ? -20.647 -20.975 14.319 1.00 30.59 198 HIS A O 1
ATOM 1334 N N . ASN A 1 164 ? -19.165 -22.404 15.235 1.00 30.92 199 ASN A N 1
ATOM 1335 C CA . ASN A 1 164 ? -19.542 -22.118 16.612 1.00 32.33 199 ASN A CA 1
ATOM 1336 C C . ASN A 1 164 ? -18.397 -21.522 17.412 1.00 32.07 199 ASN A C 1
ATOM 1337 O O . ASN A 1 164 ? -17.225 -21.680 17.067 1.00 32.40 199 ASN A O 1
ATOM 1342 N N . ALA A 1 165 ? -18.763 -20.814 18.471 1.00 31.36 200 ALA A N 1
ATOM 1343 C CA . ALA A 1 165 ? -17.846 -20.506 19.545 1.00 31.43 200 ALA A CA 1
ATOM 1344 C C . ALA A 1 165 ? -18.183 -21.457 20.693 1.00 33.03 200 ALA A C 1
ATOM 1345 O O . ALA A 1 165 ? -19.263 -22.060 20.715 1.00 32.58 200 ALA A O 1
ATOM 1347 N N . VAL A 1 166 ? -17.259 -21.602 21.636 1.00 33.20 201 VAL A N 1
ATOM 1348 C CA . VAL A 1 166 ? -17.471 -22.474 22.788 1.00 33.82 201 VAL A CA 1
ATOM 1349 C C . VAL A 1 166 ? -17.106 -21.765 24.081 1.00 34.14 201 VAL A C 1
ATOM 1350 O O . VAL A 1 166 ? -16.358 -20.784 24.071 1.00 33.15 201 VAL A O 1
ATOM 1354 N N . VAL A 1 167 ? -17.649 -22.263 25.190 1.00 34.23 202 VAL A N 1
ATOM 1355 C CA . VAL A 1 167 ? -17.229 -21.833 26.522 1.00 33.93 202 VAL A CA 1
ATOM 1356 C C . VAL A 1 167 ? -16.674 -23.049 27.265 1.00 35.11 202 VAL A C 1
ATOM 1357 O O . VAL A 1 167 ? -17.342 -24.082 27.370 1.00 35.84 202 VAL A O 1
ATOM 1361 N N . ALA A 1 168 ? -15.443 -22.928 27.755 1.00 34.86 203 ALA A N 1
ATOM 1362 C CA . ALA A 1 168 ? -14.786 -24.011 28.475 1.00 36.03 203 ALA A CA 1
ATOM 1363 C C . ALA A 1 168 ? -13.659 -23.487 29.355 1.00 36.83 203 ALA A C 1
ATOM 1364 O O . ALA A 1 168 ? -13.200 -22.357 29.188 1.00 37.61 203 ALA A O 1
ATOM 1366 N N . MET A 1 169 ? -13.229 -24.323 30.297 1.00 37.34 204 MET A N 1
ATOM 1367 C CA . MET A 1 169 ? -12.144 -23.990 31.206 1.00 37.92 204 MET A CA 1
ATOM 1368 C C . MET A 1 169 ? -10.800 -24.205 30.524 1.00 38.27 204 MET A C 1
ATOM 1369 O O . MET A 1 169 ? -10.583 -25.236 29.881 1.00 36.39 204 MET A O 1
ATOM 1374 N N . ARG A 1 170 ? -9.902 -23.233 30.666 1.00 38.29 205 ARG A N 1
ATOM 1375 C CA . ARG A 1 170 ? -8.511 -23.423 30.268 1.00 40.05 205 ARG A CA 1
ATOM 1376 C C . ARG A 1 170 ? -7.557 -22.775 31.254 1.00 39.77 205 ARG A C 1
ATOM 1377 O O . ARG A 1 170 ? -7.694 -21.594 31.575 1.00 38.99 205 ARG A O 1
ATOM 1385 N N . ASP A 1 171 ? -6.579 -23.556 31.708 1.00 40.25 206 ASP A N 1
ATOM 1386 C CA . ASP A 1 171 ? -5.594 -23.104 32.685 1.00 41.28 206 ASP A CA 1
ATOM 1387 C C . ASP A 1 171 ? -6.254 -22.408 33.883 1.00 41.24 206 ASP A C 1
ATOM 1388 O O . ASP A 1 171 ? -5.755 -21.398 34.378 1.00 42.44 206 ASP A O 1
ATOM 1393 N N . GLY A 1 172 ? -7.381 -22.955 34.337 1.00 40.92 207 GLY A N 1
ATOM 1394 C CA . GLY A 1 172 ? -8.060 -22.464 35.533 1.00 41.43 207 GLY A CA 1
ATOM 1395 C C . GLY A 1 172 ? -9.040 -21.318 35.338 1.00 42.03 207 GLY A C 1
ATOM 1396 O O . GLY A 1 172 ? -9.646 -20.866 36.309 1.00 42.71 207 GLY A O 1
ATOM 1397 N N . LYS A 1 173 ? -9.206 -20.840 34.104 1.00 42.28 208 LYS A N 1
ATOM 1398 C CA . LYS A 1 173 ? -10.143 -19.749 33.823 1.00 42.00 208 LYS A CA 1
ATOM 1399 C C . LYS A 1 173 ? -11.230 -20.173 32.836 1.00 39.46 208 LYS A C 1
ATOM 1400 O O . LYS A 1 173 ? -10.979 -20.948 31.913 1.00 38.18 208 LYS A O 1
ATOM 1406 N N . LEU A 1 174 ? -12.435 -19.647 33.030 1.00 37.45 209 LEU A N 1
ATOM 1407 C CA . LEU A 1 174 ? -13.524 -19.851 32.083 1.00 37.61 209 LEU A CA 1
ATOM 1408 C C . LEU A 1 174 ? -13.313 -18.913 30.891 1.00 36.53 209 LEU A C 1
ATOM 1409 O O . LEU A 1 174 ? -13.207 -17.698 31.068 1.00 35.62 209 LEU A O 1
ATOM 1414 N N . CYS A 1 175 ? -13.250 -19.487 29.689 1.00 35.56 210 CYS A N 1
ATOM 1415 C CA . CYS A 1 175 ? -12.944 -18.733 28.470 1.00 35.25 210 CYS A CA 1
ATOM 1416 C C . CYS A 1 175 ? -13.971 -18.946 27.374 1.00 33.60 210 CYS A C 1
ATOM 1417 O O . CYS A 1 175 ? -14.451 -20.060 27.176 1.00 33.69 210 CYS A O 1
ATOM 1420 N N . LEU A 1 176 ? -14.291 -17.865 26.665 1.00 32.90 211 LEU A N 1
ATOM 1421 C CA . LEU A 1 176 ? -15.003 -17.928 25.392 1.00 31.78 211 LEU A CA 1
ATOM 1422 C C . LEU A 1 176 ? -13.962 -18.135 24.293 1.00 31.73 211 LEU A C 1
ATOM 1423 O O . LEU A 1 176 ? -12.937 -17.449 24.270 1.00 31.33 211 LEU A O 1
ATOM 1428 N N . MET A 1 177 ? -14.215 -19.085 23.394 1.00 31.14 212 MET A N 1
ATOM 1429 C CA . MET A 1 177 ? -13.221 -19.479 22.397 1.00 31.59 212 MET A CA 1
ATOM 1430 C C . MET A 1 177 ? -13.830 -19.637 21.017 1.00 30.71 212 MET A C 1
ATOM 1431 O O . MET A 1 177 ? -14.964 -20.088 20.883 1.00 30.34 212 MET A O 1
ATOM 1436 N N . TRP A 1 178 ? -13.063 -19.263 19.997 1.00 29.68 213 TRP A N 1
ATOM 1437 C CA . TRP A 1 178 ? -13.422 -19.552 18.611 1.00 28.99 213 TRP A CA 1
ATOM 1438 C C . TRP A 1 178 ? -12.158 -19.832 17.819 1.00 28.75 213 TRP A C 1
ATOM 1439 O O . TRP A 1 178 ? -11.051 -19.566 18.280 1.00 29.24 213 TRP A O 1
ATOM 1450 N N . ARG A 1 179 ? -12.324 -20.380 16.626 1.00 28.25 214 ARG A N 1
ATOM 1451 C CA . ARG A 1 179 ? -11.184 -20.846 15.858 1.00 28.82 214 ARG A CA 1
ATOM 1452 C C . ARG A 1 179 ? -11.056 -20.077 14.563 1.00 27.63 214 ARG A C 1
ATOM 1453 O O . ARG A 1 179 ? -12.056 -19.788 13.912 1.00 27.31 214 ARG A O 1
ATOM 1461 N N . VAL A 1 180 ? -9.817 -19.765 14.193 1.00 27.42 215 VAL A N 1
ATOM 1462 C CA . VAL A 1 180 ? -9.522 -19.132 12.912 1.00 27.09 215 VAL A CA 1
ATOM 1463 C C . VAL A 1 180 ? -8.477 -19.949 12.171 1.00 26.55 215 VAL A C 1
ATOM 1464 O O . VAL A 1 180 ? -7.587 -20.529 12.787 1.00 27.33 215 VAL A O 1
ATOM 1468 N N . GLY A 1 181 ? -8.590 -19.995 10.848 1.00 26.27 216 GLY A N 1
ATOM 1469 C CA . GLY A 1 181 ? -7.642 -20.742 10.027 1.00 26.33 216 GLY A CA 1
ATOM 1470 C C . GLY A 1 181 ? -7.338 -20.070 8.705 1.00 26.65 216 GLY A C 1
ATOM 1471 O O . GLY A 1 181 ? -8.162 -19.335 8.163 1.00 26.77 216 GLY A O 1
ATOM 1472 N N . ASN A 1 182 ? -6.138 -20.329 8.196 1.00 27.22 217 ASN A N 1
ATOM 1473 C CA . ASN A 1 182 ? -5.706 -19.846 6.886 1.00 27.14 217 ASN A CA 1
ATOM 1474 C C . ASN A 1 182 ? -5.817 -21.005 5.900 1.00 27.89 217 ASN A C 1
ATOM 1475 O O . ASN A 1 182 ? -5.308 -22.091 6.166 1.00 28.80 217 ASN A O 1
ATOM 1480 N N . LEU A 1 183 ? -6.486 -20.778 4.772 1.00 28.61 218 LEU A N 1
ATOM 1481 C CA . LEU A 1 183 ? -6.709 -21.832 3.787 1.00 29.73 218 LEU A CA 1
ATOM 1482 C C . LEU A 1 183 ? -5.719 -21.808 2.614 1.00 30.14 218 LEU A C 1
ATOM 1483 O O . LEU A 1 183 ? -5.907 -22.531 1.639 1.00 30.47 218 LEU A O 1
ATOM 1488 N N . ARG A 1 184 ? -4.668 -20.989 2.725 1.00 30.32 219 ARG A N 1
ATOM 1489 C CA . ARG A 1 184 ? -3.587 -20.929 1.741 1.00 30.16 219 ARG A CA 1
ATOM 1490 C C . ARG A 1 184 ? -2.241 -21.147 2.408 1.00 31.13 219 ARG A C 1
ATOM 1491 O O . ARG A 1 184 ? -2.114 -21.033 3.628 1.00 30.28 219 ARG A O 1
ATOM 1499 N N . LYS A 1 185 ? -1.232 -21.427 1.588 1.00 33.07 220 LYS A N 1
ATOM 1500 C CA . LYS A 1 185 ? 0.152 -21.508 2.056 1.00 35.20 220 LYS A CA 1
ATOM 1501 C C . LYS A 1 185 ? 0.763 -20.114 2.222 1.00 34.47 220 LYS A C 1
ATOM 1502 O O . LYS A 1 185 ? 1.646 -19.924 3.057 1.00 36.04 220 LYS A O 1
ATOM 1508 N N . SER A 1 186 ? 0.301 -19.145 1.431 1.00 32.34 221 SER A N 1
ATOM 1509 C CA . SER A 1 186 ? 0.732 -17.761 1.603 1.00 31.88 221 SER A CA 1
ATOM 1510 C C . SER A 1 186 ? 0.085 -17.158 2.864 1.00 31.74 221 SER A C 1
ATOM 1511 O O . SER A 1 186 ? -1.054 -17.476 3.224 1.00 32.29 221 SER A O 1
ATOM 1514 N N . HIS A 1 187 ? 0.826 -16.279 3.520 1.00 31.37 222 HIS A N 1
ATOM 1515 C CA . HIS A 1 187 ? 0.488 -15.823 4.861 1.00 31.18 222 HIS A CA 1
ATOM 1516 C C . HIS A 1 187 ? -0.432 -14.609 4.908 1.00 30.53 222 HIS A C 1
ATOM 1517 O O . HIS A 1 187 ? -0.681 -13.940 3.892 1.00 28.33 222 HIS A O 1
ATOM 1524 N N . ILE A 1 188 ? -0.956 -14.377 6.110 1.00 28.94 223 ILE A N 1
ATOM 1525 C CA . ILE A 1 188 ? -1.591 -13.132 6.491 1.00 29.68 223 ILE A CA 1
ATOM 1526 C C . ILE A 1 188 ? -0.619 -12.497 7.473 1.00 28.03 223 ILE A C 1
ATOM 1527 O O . ILE A 1 188 ? -0.494 -12.952 8.615 1.00 27.43 223 ILE A O 1
ATOM 1532 N N . VAL A 1 189 ? 0.079 -11.462 7.016 1.00 25.98 224 VAL A N 1
ATOM 1533 C CA A VAL A 1 189 ? 1.135 -10.792 7.767 0.50 26.00 224 VAL A CA 1
ATOM 1534 C CA B VAL A 1 189 ? 1.118 -10.858 7.845 0.50 25.57 224 VAL A CA 1
ATOM 1535 C C . VAL A 1 189 ? 0.521 -9.746 8.699 1.00 25.45 224 VAL A C 1
ATOM 1536 O O . VAL A 1 189 ? -0.528 -9.182 8.375 1.00 24.81 224 VAL A O 1
ATOM 1543 N N . GLU A 1 190 ? 1.176 -9.478 9.829 1.00 25.64 225 GLU A N 1
ATOM 1544 C CA . GLU A 1 190 ? 0.698 -8.486 10.805 1.00 26.03 225 GLU A CA 1
ATOM 1545 C C . GLU A 1 190 ? -0.742 -8.795 11.221 1.00 24.28 225 GLU A C 1
ATOM 1546 O O . GLU A 1 190 ? -1.572 -7.897 11.353 1.00 23.50 225 GLU A O 1
ATOM 1552 N N . ALA A 1 191 ? -1.037 -10.076 11.402 1.00 23.62 226 ALA A N 1
ATOM 1553 C CA . ALA A 1 191 ? -2.401 -10.525 11.657 1.00 23.37 226 ALA A CA 1
ATOM 1554 C C . ALA A 1 191 ? -2.788 -10.248 13.101 1.00 23.28 226 ALA A C 1
ATOM 1555 O O . ALA A 1 191 ? -1.983 -10.437 14.005 1.00 23.21 226 ALA A O 1
ATOM 1557 N N . HIS A 1 192 ? -4.018 -9.797 13.320 1.00 23.54 227 HIS A N 1
ATOM 1558 C CA . HIS A 1 192 ? -4.488 -9.550 14.681 1.00 23.65 227 HIS A CA 1
ATOM 1559 C C . HIS A 1 192 ? -5.998 -9.678 14.781 1.00 23.78 227 HIS A C 1
ATOM 1560 O O . HIS A 1 192 ? -6.714 -9.495 13.792 1.00 24.09 227 HIS A O 1
ATOM 1567 N N . VAL A 1 193 ? -6.475 -9.988 15.983 1.00 23.95 228 VAL A N 1
ATOM 1568 C CA . VAL A 1 193 ? -7.889 -10.316 16.182 1.00 24.30 228 VAL A CA 1
ATOM 1569 C C . VAL A 1 193 ? -8.609 -9.344 17.121 1.00 24.14 228 VAL A C 1
ATOM 1570 O O . VAL A 1 193 ? -7.997 -8.769 18.020 1.00 23.82 228 VAL A O 1
ATOM 1574 N N . ARG A 1 194 ? -9.904 -9.167 16.857 1.00 24.04 229 ARG A N 1
ATOM 1575 C CA A ARG A 1 194 ? -10.796 -8.352 17.683 0.50 24.63 229 ARG A CA 1
ATOM 1576 C CA B ARG A 1 194 ? -10.792 -8.363 17.693 0.50 24.35 229 ARG A CA 1
ATOM 1577 C C . ARG A 1 194 ? -12.123 -9.083 17.864 1.00 24.85 229 ARG A C 1
ATOM 1578 O O . ARG A 1 194 ? -12.470 -9.973 17.075 1.00 24.75 229 ARG A O 1
ATOM 1593 N N . ALA A 1 195 ? -12.865 -8.687 18.890 1.00 25.05 230 ALA A N 1
ATOM 1594 C CA . ALA A 1 195 ? -14.216 -9.180 19.094 1.00 26.22 230 ALA A CA 1
ATOM 1595 C C . ALA A 1 195 ? -15.036 -8.132 19.839 1.00 27.47 230 ALA A C 1
ATOM 1596 O O . ALA A 1 195 ? -14.488 -7.326 20.599 1.00 26.89 230 ALA A O 1
ATOM 1598 N N . GLN A 1 196 ? -16.346 -8.146 19.597 1.00 28.79 231 GLN A N 1
ATOM 1599 C CA . GLN A 1 196 ? -17.279 -7.220 20.231 1.00 30.16 231 GLN A CA 1
ATOM 1600 C C . GLN A 1 196 ? -18.583 -7.931 20.575 1.00 31.13 231 GLN A C 1
ATOM 1601 O O . GLN A 1 196 ? -19.055 -8.777 19.810 1.00 29.82 231 GLN A O 1
ATOM 1607 N N . LEU A 1 197 ? -19.164 -7.574 21.718 1.00 31.38 232 LEU A N 1
ATOM 1608 C CA . LEU A 1 197 ? -20.515 -8.005 22.055 1.00 32.73 232 LEU A CA 1
ATOM 1609 C C . LEU A 1 197 ? -21.485 -6.923 21.593 1.00 32.39 232 LEU A C 1
ATOM 1610 O O . LEU A 1 197 ? -21.332 -5.749 21.935 1.00 31.44 232 LEU A O 1
ATOM 1615 N N . ILE A 1 198 ? -22.470 -7.333 20.803 1.00 32.62 233 ILE A N 1
ATOM 1616 C CA . ILE A 1 198 ? -23.443 -6.428 20.214 1.00 34.11 233 ILE A CA 1
ATOM 1617 C C . ILE A 1 198 ? -24.799 -6.661 20.870 1.00 35.08 233 ILE A C 1
ATOM 1618 O O . ILE A 1 198 ? -25.302 -7.787 20.860 1.00 33.23 233 ILE A O 1
ATOM 1623 N N . LYS A 1 199 ? -25.382 -5.609 21.441 1.00 37.00 234 LYS A N 1
ATOM 1624 C CA . LYS A 1 199 ? -26.769 -5.664 21.918 1.00 38.48 234 LYS A CA 1
ATOM 1625 C C . LYS A 1 199 ? -27.322 -4.279 22.238 1.00 38.15 234 LYS A C 1
ATOM 1626 O O . LYS A 1 199 ? -26.550 -3.348 22.489 1.00 37.25 234 LYS A O 1
ATOM 1632 N N . PRO A 1 200 ? -28.662 -4.138 22.240 1.00 37.64 235 PRO A N 1
ATOM 1633 C CA . PRO A 1 200 ? -29.252 -2.880 22.683 1.00 37.93 235 PRO A CA 1
ATOM 1634 C C . PRO A 1 200 ? -29.014 -2.676 24.173 1.00 37.85 235 PRO A C 1
ATOM 1635 O O . PRO A 1 200 ? -28.763 -3.638 24.897 1.00 36.35 235 PRO A O 1
ATOM 1639 N N . ARG A 1 201 ? -29.079 -1.431 24.618 1.00 39.21 236 ARG A N 1
ATOM 1640 C CA . ARG A 1 201 ? -28.785 -1.106 26.004 1.00 40.93 236 ARG A CA 1
ATOM 1641 C C . ARG A 1 201 ? -29.443 0.213 26.382 1.00 41.09 236 ARG A C 1
ATOM 1642 O O . ARG A 1 201 ? -29.526 1.126 25.566 1.00 40.91 236 ARG A O 1
ATOM 1650 N N . ILE A 1 202 ? -29.921 0.291 27.619 1.00 42.11 237 ILE A N 1
ATOM 1651 C CA . ILE A 1 202 ? -30.423 1.533 28.190 1.00 42.08 237 ILE A CA 1
ATOM 1652 C C . ILE A 1 202 ? -29.454 1.919 29.297 1.00 40.95 237 ILE A C 1
ATOM 1653 O O . ILE A 1 202 ? -29.145 1.101 30.160 1.00 40.98 237 ILE A O 1
ATOM 1658 N N . THR A 1 203 ? -28.961 3.154 29.261 1.00 40.77 238 THR A N 1
ATOM 1659 C CA . THR A 1 203 ? -28.015 3.628 30.268 1.00 41.87 238 THR A CA 1
ATOM 1660 C C . THR A 1 203 ? -28.772 4.006 31.537 1.00 43.97 238 THR A C 1
ATOM 1661 O O . THR A 1 203 ? -29.996 4.164 31.513 1.00 44.36 238 THR A O 1
ATOM 1665 N N . GLU A 1 204 ? -28.045 4.179 32.637 1.00 45.23 239 GLU A N 1
ATOM 1666 C CA . GLU A 1 204 ? -28.666 4.582 33.901 1.00 46.84 239 GLU A CA 1
ATOM 1667 C C . GLU A 1 204 ? -29.350 5.952 33.802 1.00 46.46 239 GLU A C 1
ATOM 1668 O O . GLU A 1 204 ? -30.258 6.243 34.577 1.00 48.00 239 GLU A O 1
ATOM 1674 N N . GLU A 1 205 ? -28.937 6.771 32.834 1.00 44.19 240 GLU A N 1
ATOM 1675 C CA . GLU A 1 205 ? -29.585 8.057 32.572 1.00 43.28 240 GLU A CA 1
ATOM 1676 C C . GLU A 1 205 ? -30.827 7.942 31.681 1.00 43.06 240 GLU A C 1
ATOM 1677 O O . GLU A 1 205 ? -31.476 8.945 31.403 1.00 43.26 240 GLU A O 1
ATOM 1683 N N . GLY A 1 206 ? -31.148 6.733 31.225 1.00 44.44 241 GLY A N 1
ATOM 1684 C CA . GLY A 1 206 ? -32.325 6.503 30.387 1.00 45.05 241 GLY A CA 1
ATOM 1685 C C . GLY A 1 206 ? -32.094 6.584 28.885 1.00 45.86 241 GLY A C 1
ATOM 1686 O O . GLY A 1 206 ? -33.042 6.452 28.112 1.00 46.88 241 GLY A O 1
ATOM 1687 N N . GLU A 1 207 ? -30.848 6.798 28.458 1.00 46.30 242 GLU A N 1
ATOM 1688 C CA . GLU A 1 207 ? -30.531 6.860 27.028 1.00 45.66 242 GLU A CA 1
ATOM 1689 C C . GLU A 1 207 ? -30.579 5.457 26.432 1.00 44.49 242 GLU A C 1
ATOM 1690 O O . GLU A 1 207 ? -29.929 4.550 26.936 1.00 43.62 242 GLU A O 1
ATOM 1696 N N . TYR A 1 208 ? -31.360 5.291 25.368 1.00 44.50 243 TYR A N 1
ATOM 1697 C CA . TYR A 1 208 ? -31.439 4.020 24.649 1.00 45.72 243 TYR A CA 1
ATOM 1698 C C . TYR A 1 208 ? -30.377 3.978 23.550 1.00 43.98 243 TYR A C 1
ATOM 1699 O O . TYR A 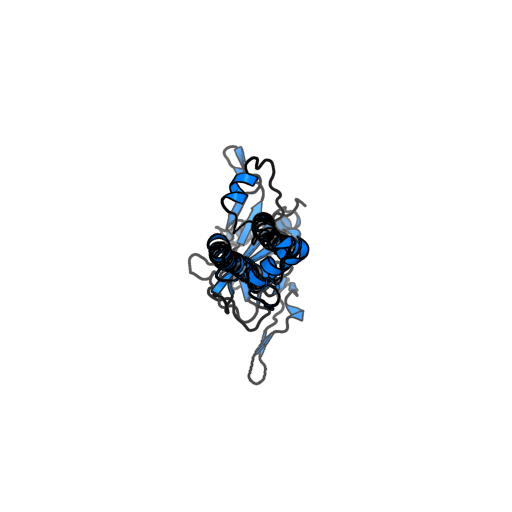1 208 ? -30.306 4.876 22.711 1.00 43.81 243 TYR A O 1
ATOM 1708 N N . ILE A 1 209 ? -29.549 2.937 23.580 1.00 41.97 244 ILE A N 1
ATOM 1709 C CA . ILE A 1 209 ? -28.548 2.692 22.547 1.00 40.83 244 ILE A CA 1
ATOM 1710 C C . ILE A 1 209 ? -29.013 1.480 21.732 1.00 39.04 244 ILE A C 1
ATOM 1711 O O . ILE A 1 209 ? -28.924 0.350 22.216 1.00 38.86 244 ILE A O 1
ATOM 1716 N N . PRO A 1 210 ? -29.529 1.710 20.504 1.00 37.72 245 PRO A N 1
ATOM 1717 C CA . PRO A 1 210 ? -30.109 0.640 19.679 1.00 37.51 245 PRO A CA 1
ATOM 1718 C C . PRO A 1 210 ? -29.221 -0.596 19.540 1.00 38.15 245 PRO A C 1
ATOM 1719 O O . PRO A 1 210 ? -29.704 -1.716 19.682 1.00 39.05 245 PRO A O 1
ATOM 1723 N N . LEU A 1 211 ? -27.941 -0.385 19.255 1.00 38.26 246 LEU A N 1
ATOM 1724 C CA . LEU A 1 211 ? -26.950 -1.454 19.309 1.00 39.30 246 LEU A CA 1
ATOM 1725 C C . LEU A 1 211 ? -25.649 -0.889 19.837 1.00 38.48 246 LEU A C 1
ATOM 1726 O O . LEU A 1 211 ? -24.981 -0.119 19.151 1.00 39.05 246 LEU A O 1
ATOM 1731 N N . ASP A 1 212 ? -25.301 -1.258 21.063 1.00 37.22 247 ASP A N 1
ATOM 1732 C CA . ASP A 1 212 ? -24.020 -0.877 21.626 1.00 36.91 247 ASP A CA 1
ATOM 1733 C C . ASP A 1 212 ? -22.994 -1.916 21.205 1.00 36.34 247 ASP A C 1
ATOM 1734 O O . ASP A 1 212 ? -23.340 -3.075 20.973 1.00 35.24 247 ASP A O 1
ATOM 1739 N N . GLN A 1 213 ? -21.741 -1.486 21.088 1.00 34.61 248 GLN A N 1
ATOM 1740 C CA . GLN A 1 213 ? -20.646 -2.364 20.688 1.00 34.08 248 GLN A CA 1
ATOM 1741 C C . GLN A 1 213 ? -19.622 -2.367 21.808 1.00 33.01 248 GLN A C 1
ATOM 1742 O O . GLN A 1 213 ? -18.953 -1.364 22.042 1.00 33.31 248 GLN A O 1
ATOM 1748 N N . ILE A 1 214 ? -19.523 -3.496 22.505 1.00 32.72 249 ILE A N 1
ATOM 1749 C CA . ILE A 1 214 ? -18.735 -3.610 23.727 1.00 32.34 249 ILE A CA 1
ATOM 1750 C C . ILE A 1 214 ? -17.567 -4.552 23.488 1.00 30.94 249 ILE A C 1
ATOM 1751 O O . ILE A 1 214 ? -17.771 -5.687 23.086 1.00 30.04 249 ILE A O 1
ATOM 1756 N N . ASP A 1 215 ? -16.349 -4.087 23.757 1.00 31.55 250 ASP A N 1
ATOM 1757 C CA . ASP A 1 215 ? -15.139 -4.853 23.440 1.00 31.51 250 ASP A CA 1
ATOM 1758 C C . ASP A 1 215 ? -15.052 -6.170 24.207 1.00 30.66 250 ASP A C 1
ATOM 1759 O O . ASP A 1 215 ? -15.357 -6.235 25.401 1.00 30.44 250 ASP A O 1
ATOM 1764 N N . ILE A 1 216 ? -14.638 -7.213 23.495 1.00 29.91 251 ILE A N 1
ATOM 1765 C CA . ILE A 1 216 ? -14.341 -8.511 24.080 1.00 30.08 251 ILE A CA 1
ATOM 1766 C C . ILE A 1 216 ? -12.824 -8.688 24.028 1.00 29.75 251 ILE A C 1
ATOM 1767 O O . ILE A 1 216 ? -12.245 -8.898 22.953 1.00 28.69 251 ILE A O 1
ATOM 1772 N N . ASP A 1 217 ? -12.199 -8.613 25.199 1.00 28.63 252 ASP A N 1
ATOM 1773 C CA . ASP A 1 217 ? -10.748 -8.583 25.336 1.00 28.82 252 ASP A CA 1
ATOM 1774 C C . ASP A 1 217 ? -10.128 -9.913 24.910 1.00 27.91 252 ASP A C 1
ATOM 1775 O O . ASP A 1 217 ? -10.452 -10.960 25.464 1.00 28.09 252 ASP A O 1
ATOM 1780 N N . VAL A 1 218 ? -9.245 -9.865 23.916 1.00 26.75 253 VAL A N 1
ATOM 1781 C CA . VAL A 1 218 ? -8.513 -11.054 23.478 1.00 26.55 253 VAL A CA 1
ATOM 1782 C C . VAL A 1 218 ? -6.997 -10.835 23.496 1.00 26.14 253 VAL A C 1
ATOM 1783 O O . VAL A 1 218 ? -6.272 -11.459 22.719 1.00 27.53 253 VAL A O 1
ATOM 1787 N N . GLY A 1 219 ? -6.533 -9.944 24.375 1.00 25.28 254 GLY A N 1
ATOM 1788 C CA . GLY A 1 219 ? -5.103 -9.760 24.649 1.00 25.35 254 GLY A CA 1
ATOM 1789 C C . GLY A 1 219 ? -4.442 -8.468 24.183 1.00 25.06 254 GLY A C 1
ATOM 1790 O O . GLY A 1 219 ? -3.224 -8.337 24.295 1.00 24.58 254 GLY A O 1
ATOM 1791 N N . PHE A 1 220 ? -5.224 -7.504 23.692 1.00 25.04 255 PHE A N 1
ATOM 1792 C CA . PHE A 1 220 ? -4.661 -6.256 23.151 1.00 25.30 255 PHE A CA 1
ATOM 1793 C C . PHE A 1 220 ? -3.626 -5.600 24.061 1.00 25.92 255 PHE A C 1
ATOM 1794 O O . PHE A 1 220 ? -2.583 -5.139 23.592 1.00 24.51 255 PHE A O 1
ATOM 1802 N N . ASP A 1 221 ? -3.921 -5.553 25.355 1.00 26.50 256 ASP A N 1
ATOM 1803 C CA . ASP A 1 221 ? -3.101 -4.796 26.291 1.00 28.14 256 ASP A CA 1
ATOM 1804 C C . ASP A 1 221 ? -1.693 -5.373 26.478 1.00 27.86 256 ASP A C 1
ATOM 1805 O O . ASP A 1 221 ? -0.813 -4.672 26.961 1.00 27.35 256 ASP A O 1
ATOM 1810 N N . LYS A 1 222 ? -1.484 -6.630 26.081 1.00 28.44 257 LYS A N 1
ATOM 1811 C CA . LYS A 1 222 ? -0.161 -7.266 26.106 1.00 28.98 257 LYS A CA 1
ATOM 1812 C C . LYS A 1 222 ? 0.362 -7.628 24.707 1.00 27.26 257 LYS A C 1
ATOM 1813 O O . LYS A 1 222 ? 1.390 -8.298 24.579 1.00 25.64 257 LYS A O 1
ATOM 1819 N N . GLY A 1 223 ? -0.345 -7.196 23.664 1.00 26.08 258 GLY A N 1
ATOM 1820 C CA . GLY A 1 223 ? 0.030 -7.518 22.290 1.00 25.65 258 GLY A CA 1
ATOM 1821 C C . GLY A 1 223 ? -0.278 -8.947 21.881 1.00 25.38 258 GLY A C 1
ATOM 1822 O O . GLY A 1 223 ? 0.217 -9.410 20.853 1.00 24.17 258 GLY A O 1
ATOM 1823 N N . LEU A 1 224 ? -1.100 -9.643 22.670 1.00 25.29 259 LEU A N 1
ATOM 1824 C CA . LEU A 1 224 ? -1.412 -11.056 22.423 1.00 25.71 259 LEU A CA 1
ATOM 1825 C C . LEU A 1 224 ? -2.582 -11.223 21.456 1.00 25.23 259 LEU A C 1
ATOM 1826 O O . LEU A 1 224 ? -2.901 -12.335 21.039 1.00 24.90 259 LEU A O 1
ATOM 1831 N N . ASP A 1 225 ? -3.233 -10.113 21.119 1.00 24.73 260 ASP A N 1
ATOM 1832 C CA . ASP A 1 225 ? -4.182 -10.062 20.008 1.00 24.34 260 ASP A CA 1
ATOM 1833 C C . ASP A 1 225 ? -3.475 -10.258 18.660 1.00 23.94 260 ASP A C 1
ATOM 1834 O O . ASP A 1 225 ? -4.122 -10.573 17.662 1.00 23.21 260 ASP A O 1
ATOM 1839 N N . ARG A 1 226 ? -2.157 -10.059 18.640 1.00 23.76 261 ARG A N 1
ATOM 1840 C CA . ARG A 1 226 ? -1.347 -10.248 17.440 1.00 24.57 261 ARG A CA 1
ATOM 1841 C C . ARG A 1 226 ? -0.982 -11.718 17.342 1.00 25.85 261 ARG A C 1
ATOM 1842 O O . ARG A 1 226 ? -0.397 -12.279 18.273 1.00 26.69 261 ARG A O 1
ATOM 1850 N N . ILE A 1 227 ? -1.323 -12.344 16.221 1.00 26.56 262 ILE A N 1
ATOM 1851 C CA . ILE A 1 227 ? -1.121 -13.786 16.070 1.00 28.09 262 ILE A CA 1
ATOM 1852 C C . ILE A 1 227 ? -0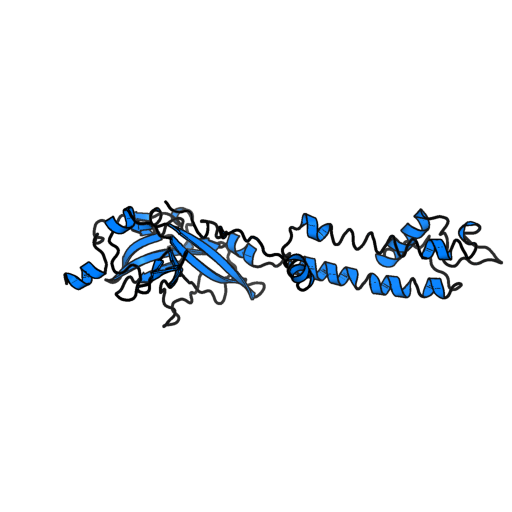.196 -14.120 14.901 1.00 28.83 262 ILE A C 1
ATOM 1853 O O . ILE A 1 227 ? -0.073 -13.352 13.942 1.00 29.41 262 ILE A O 1
ATOM 1858 N N . PHE A 1 228 ? 0.474 -15.261 15.011 1.00 29.29 263 PHE A N 1
ATOM 1859 C CA . PHE A 1 228 ? 1.257 -15.820 13.921 1.00 30.08 263 PHE A CA 1
ATOM 1860 C C . PHE A 1 228 ? 0.479 -17.033 13.425 1.00 30.33 263 PHE A C 1
ATOM 1861 O O . PHE A 1 228 ? 0.569 -18.118 14.000 1.00 31.51 263 PHE A O 1
ATOM 1869 N N . LEU A 1 229 ? -0.306 -16.828 12.371 1.00 30.44 264 LEU A N 1
ATOM 1870 C CA . LEU A 1 229 ? -1.275 -17.818 11.923 1.00 31.53 264 LEU A CA 1
ATOM 1871 C C . LEU A 1 229 ? -0.687 -18.754 10.869 1.00 33.16 264 LEU A C 1
ATOM 1872 O O . LEU A 1 229 ? -0.571 -18.393 9.694 1.00 34.06 264 LEU A O 1
ATOM 1877 N N . VAL A 1 230 ? -0.312 -19.953 11.304 1.00 33.38 265 VAL A N 1
ATOM 1878 C CA . VAL A 1 230 ? 0.130 -21.011 10.398 1.00 34.46 265 VAL A CA 1
ATOM 1879 C C . VAL A 1 230 ? -0.963 -22.078 10.372 1.00 33.92 265 VAL A C 1
ATOM 1880 O O . VAL A 1 230 ? -1.763 -22.125 9.438 1.00 34.95 265 VAL A O 1
ATOM 1884 N N . SER A 1 231 ? -1.014 -22.909 11.412 1.00 32.82 266 SER A N 1
ATOM 1885 C CA . SER A 1 231 ? -2.100 -23.866 11.588 1.00 31.94 266 SER A CA 1
ATOM 1886 C C . SER A 1 231 ? -3.226 -23.166 12.345 1.00 31.13 266 SER A C 1
ATOM 1887 O O . SER A 1 231 ? -3.000 -22.122 12.955 1.00 31.41 266 SER A O 1
ATOM 1890 N N . PRO A 1 232 ? -4.442 -23.731 12.315 1.00 30.74 267 PRO A N 1
ATOM 1891 C CA . PRO A 1 232 ? -5.567 -23.071 12.975 1.00 30.51 267 PRO A CA 1
ATOM 1892 C C . PRO A 1 232 ? -5.322 -22.742 14.447 1.00 29.94 267 PRO A C 1
ATOM 1893 O O . PRO A 1 232 ? -4.752 -23.545 15.177 1.00 29.53 267 PRO A O 1
ATOM 1897 N N . ILE A 1 233 ? -5.751 -21.556 14.862 1.00 29.29 268 ILE A N 1
ATOM 1898 C CA . ILE A 1 233 ? -5.547 -21.095 16.223 1.00 29.84 268 ILE A CA 1
ATOM 1899 C C . ILE A 1 233 ? -6.898 -20.903 16.880 1.00 29.23 268 ILE A C 1
ATOM 1900 O O . ILE A 1 233 ? -7.834 -20.384 16.267 1.00 27.84 268 ILE A O 1
ATOM 1905 N N . THR A 1 234 ? -6.984 -21.335 18.133 1.00 29.04 269 THR A N 1
ATOM 1906 C CA . THR A 1 234 ? -8.150 -21.091 18.956 1.00 29.44 269 THR A CA 1
ATOM 1907 C C . THR A 1 234 ? -7.924 -19.773 19.695 1.00 29.61 269 THR A C 1
ATOM 1908 O O . THR A 1 234 ? -6.998 -19.655 20.500 1.00 30.14 269 THR A O 1
ATOM 1912 N N . ILE A 1 235 ? -8.757 -18.779 19.388 1.00 29.19 270 ILE A N 1
ATOM 1913 C CA . ILE A 1 235 ? -8.678 -17.461 20.012 1.00 29.23 270 ILE A CA 1
ATOM 1914 C C . ILE A 1 235 ? -9.400 -17.512 21.360 1.00 30.53 270 ILE A C 1
ATOM 1915 O O . ILE A 1 235 ? -10.490 -18.070 21.454 1.00 30.81 270 ILE A O 1
ATOM 1920 N N . LEU A 1 236 ? -8.790 -16.913 22.382 1.00 31.21 271 LEU A N 1
ATOM 1921 C CA . LEU A 1 236 ? -9.260 -17.006 23.767 1.00 32.58 271 LEU A CA 1
ATOM 1922 C C . LEU A 1 236 ? -9.684 -15.655 24.328 1.00 31.69 271 LEU A C 1
ATOM 1923 O O . LEU A 1 236 ? -8.917 -14.692 24.290 1.00 31.69 271 LEU A O 1
ATOM 1928 N N . HIS A 1 237 ? -10.899 -15.604 24.861 1.00 30.70 272 HIS A N 1
ATOM 1929 C CA . HIS A 1 237 ? -11.335 -14.500 25.698 1.00 31.09 272 HIS A CA 1
ATOM 1930 C C . HIS A 1 237 ? -11.550 -15.039 27.107 1.00 32.32 272 HIS A C 1
ATOM 1931 O O . HIS A 1 237 ? -12.469 -15.833 27.341 1.00 32.06 272 HIS A O 1
ATOM 1938 N N . GLU A 1 238 ? -10.698 -14.612 28.032 1.00 33.35 273 GLU A N 1
ATOM 1939 C CA . GLU A 1 238 ? -10.846 -14.951 29.441 1.00 35.34 273 GLU A CA 1
ATOM 1940 C C . GLU A 1 238 ? -12.031 -14.176 30.013 1.00 34.57 273 GLU A C 1
ATOM 1941 O O . GLU A 1 238 ? -12.053 -12.948 29.972 1.00 33.67 273 GLU A O 1
ATOM 1947 N N . ILE A 1 239 ? -13.016 -14.899 30.539 1.00 34.32 274 ILE A N 1
ATOM 1948 C CA . ILE A 1 239 ? -14.180 -14.273 31.152 1.00 34.47 274 ILE A CA 1
ATOM 1949 C C . ILE A 1 239 ? -13.847 -13.971 32.611 1.00 35.83 274 ILE A C 1
ATOM 1950 O O . ILE A 1 239 ? -13.937 -14.845 33.475 1.00 36.67 274 ILE A O 1
ATOM 1955 N N . ASN A 1 240 ? -13.436 -12.730 32.866 1.00 35.75 275 ASN A N 1
ATOM 1956 C CA . ASN A 1 240 ? -13.091 -12.269 34.212 1.00 35.27 275 ASN A CA 1
ATOM 1957 C C . ASN A 1 240 ? -13.949 -11.063 34.585 1.00 35.34 275 ASN A C 1
ATOM 1958 O O . ASN A 1 240 ? -14.886 -10.730 33.856 1.00 33.93 275 ASN A O 1
ATOM 1963 N N . GLU A 1 241 ? -13.632 -10.409 35.702 1.00 37.02 276 GLU A N 1
ATOM 1964 C CA . GLU A 1 241 ? -14.448 -9.297 36.215 1.00 39.51 276 GLU A CA 1
ATOM 1965 C C . GLU A 1 241 ? -14.637 -8.112 35.258 1.00 39.05 276 GLU A C 1
ATOM 1966 O O . GLU A 1 241 ? -15.584 -7.341 35.421 1.00 39.12 276 GLU A O 1
ATOM 1972 N N . ASP A 1 242 ? -13.760 -7.968 34.264 1.00 38.69 277 ASP A N 1
ATOM 1973 C CA . ASP A 1 242 ? -13.882 -6.883 33.287 1.00 38.90 277 ASP A CA 1
ATOM 1974 C C . ASP A 1 242 ? -14.598 -7.286 31.998 1.00 37.62 277 ASP A C 1
ATOM 1975 O O . ASP A 1 242 ? -14.898 -6.434 31.169 1.00 37.64 277 ASP A O 1
ATOM 1980 N N . SER A 1 243 ? -14.875 -8.576 31.833 1.00 36.75 278 SER A N 1
ATOM 1981 C CA . SER A 1 243 ? -15.609 -9.075 30.669 1.00 36.20 278 SER A CA 1
ATOM 1982 C C . SER A 1 243 ? -17.101 -8.765 30.783 1.00 37.90 278 SER A C 1
ATOM 1983 O O . SER A 1 243 ? -17.654 -8.812 31.876 1.00 38.61 278 SER A O 1
ATOM 1986 N N . PRO A 1 244 ? -17.767 -8.464 29.651 1.00 39.19 279 PRO A N 1
ATOM 1987 C CA . PRO A 1 244 ? -19.218 -8.294 29.692 1.00 38.68 279 PRO A CA 1
ATOM 1988 C C . PRO A 1 244 ? -19.977 -9.616 29.875 1.00 38.24 279 PRO A C 1
ATOM 1989 O O . PRO A 1 244 ? -21.179 -9.590 30.112 1.00 38.43 279 PRO A O 1
ATOM 1993 N N . LEU A 1 245 ? -19.283 -10.750 29.761 1.00 37.41 280 LEU A N 1
ATOM 1994 C CA . LEU A 1 245 ? -19.874 -12.068 30.007 1.00 37.42 280 LEU A CA 1
ATOM 1995 C C . LEU A 1 245 ? -19.636 -12.593 31.440 1.00 37.18 280 LEU A C 1
ATOM 1996 O O . LEU A 1 245 ? -19.936 -13.758 31.735 1.00 35.51 280 LEU A O 1
ATOM 2001 N N . PHE A 1 246 ? -19.123 -11.733 32.322 1.00 36.01 281 PHE A N 1
ATOM 2002 C CA . PHE A 1 246 ? -18.749 -12.123 33.689 1.00 36.60 281 PHE A CA 1
ATOM 2003 C C . PHE A 1 246 ? -19.891 -12.787 34.466 1.00 37.39 281 PHE A C 1
ATOM 2004 O O . PHE A 1 246 ? -19.676 -13.782 35.157 1.00 38.49 281 PHE A O 1
ATOM 2012 N N . GLY A 1 247 ? -21.098 -12.244 34.334 1.00 38.57 282 GLY A N 1
ATOM 2013 C CA . GLY A 1 247 ? -22.265 -12.750 35.062 1.00 40.35 282 GLY A CA 1
ATOM 2014 C C . GLY A 1 247 ? -23.161 -13.691 34.276 1.00 40.66 282 GLY A C 1
ATOM 2015 O O . GLY A 1 247 ? -24.287 -13.954 34.693 1.00 41.60 282 GLY A O 1
ATOM 2016 N N . ILE A 1 248 ? -22.665 -14.209 33.152 1.00 40.58 283 ILE A N 1
ATOM 2017 C CA . ILE A 1 248 ? -23.453 -15.062 32.264 1.00 40.71 283 ILE A CA 1
ATOM 2018 C C . ILE A 1 248 ? -23.172 -16.540 32.534 1.00 40.89 283 ILE A C 1
ATOM 2019 O O . ILE A 1 248 ? -22.069 -17.026 32.286 1.00 40.85 283 ILE A O 1
ATOM 2024 N N . SER A 1 249 ? -24.182 -17.246 33.036 1.00 40.93 284 SER A N 1
ATOM 2025 C CA . SER A 1 249 ? -24.106 -18.693 33.251 1.00 40.44 284 SER A CA 1
ATOM 2026 C C . SER A 1 249 ? -24.581 -19.429 32.003 1.00 39.55 284 SER A C 1
ATOM 2027 O O . SER A 1 249 ? -25.058 -18.808 31.052 1.00 39.30 284 SER A O 1
ATOM 2030 N N . ARG A 1 250 ? -24.463 -20.753 32.013 1.00 38.75 285 ARG A N 1
ATOM 2031 C CA . ARG A 1 250 ? -24.938 -21.569 30.899 1.00 39.77 285 ARG A CA 1
ATOM 2032 C C . ARG A 1 250 ? -26.432 -21.361 30.626 1.00 41.45 285 ARG A C 1
ATOM 2033 O O . ARG A 1 250 ? -26.840 -21.237 29.473 1.00 41.38 285 ARG A O 1
ATOM 2041 N N . GLN A 1 251 ? -27.238 -21.325 31.684 1.00 42.59 286 GLN A N 1
ATOM 2042 C CA . GLN A 1 251 ? -28.686 -21.145 31.544 1.00 45.27 286 GLN A CA 1
ATOM 2043 C C . GLN A 1 251 ? -29.026 -19.765 30.982 1.00 45.88 286 GLN A C 1
ATOM 2044 O O . GLN A 1 251 ? -29.899 -19.647 30.122 1.00 45.93 286 GLN A O 1
ATOM 2050 N N . ASP A 1 252 ? -28.341 -18.734 31.473 1.00 47.13 287 ASP A N 1
ATOM 2051 C CA . ASP A 1 252 ? -28.475 -17.384 30.924 1.00 49.01 287 ASP A CA 1
ATOM 2052 C C . ASP A 1 252 ? -28.230 -17.400 29.418 1.00 50.11 287 ASP A C 1
ATOM 2053 O O . ASP A 1 252 ? -29.030 -16.873 28.648 1.00 49.56 287 ASP A O 1
ATOM 2058 N N . LEU A 1 253 ? -27.129 -18.029 29.013 1.00 51.72 288 LEU A N 1
ATOM 2059 C CA . LEU A 1 253 ? -26.736 -18.103 27.606 1.00 53.20 288 LEU A CA 1
ATOM 2060 C C . LEU A 1 253 ? -27.802 -18.752 26.737 1.00 54.63 288 LEU A C 1
ATOM 2061 O O . LEU A 1 253 ? -28.055 -18.307 25.619 1.00 56.29 288 LEU A O 1
ATOM 2066 N N . GLU A 1 254 ? -28.425 -19.805 27.256 1.00 56.76 289 GLU A N 1
ATOM 2067 C CA . GLU A 1 254 ? -29.419 -20.560 26.500 1.00 56.56 289 GLU A CA 1
ATOM 2068 C C . GLU A 1 254 ? -30.777 -19.852 26.405 1.00 53.94 289 GLU A C 1
ATOM 2069 O O . GLU A 1 254 ? -31.652 -20.302 25.670 1.00 54.09 289 GLU A O 1
ATOM 2075 N N . THR A 1 255 ? -30.946 -18.750 27.135 1.00 53.93 290 THR A N 1
ATOM 2076 C CA . THR A 1 255 ? -32.160 -17.931 27.049 1.00 53.60 290 THR A CA 1
ATOM 2077 C C . THR A 1 255 ? -31.844 -16.438 26.881 1.00 53.22 290 THR A C 1
ATOM 2078 O O . THR A 1 255 ? -32.677 -15.584 27.196 1.00 52.74 290 THR A O 1
ATOM 2082 N N . ASP A 1 256 ? -30.650 -16.126 26.374 1.00 53.36 291 ASP A N 1
ATOM 2083 C CA . ASP A 1 256 ? -30.227 -14.736 26.195 1.00 52.18 291 ASP A CA 1
ATOM 2084 C C . ASP A 1 256 ? -30.359 -14.310 24.741 1.00 50.38 291 ASP A C 1
A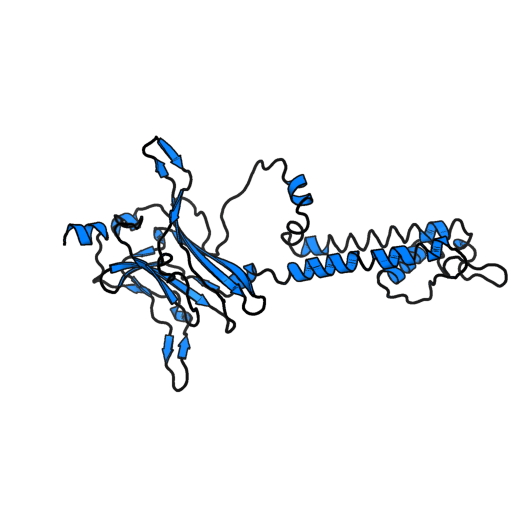TOM 2085 O O . ASP A 1 256 ? -30.536 -15.142 23.850 1.00 51.52 291 ASP A O 1
ATOM 2090 N N . ASP A 1 257 ? -30.267 -13.003 24.518 1.00 48.55 292 ASP A N 1
ATOM 2091 C CA . ASP A 1 257 ? -30.327 -12.423 23.185 1.00 47.34 292 ASP A CA 1
ATOM 2092 C C . ASP A 1 257 ? -29.159 -11.441 23.008 1.00 44.46 292 ASP A C 1
ATOM 2093 O O . ASP A 1 257 ? -29.244 -10.273 23.396 1.00 43.71 292 ASP A O 1
ATOM 2098 N N . PHE A 1 258 ? -28.057 -11.943 22.452 1.00 41.12 293 PHE A N 1
ATOM 2099 C CA . PHE A 1 258 ? -26.919 -11.102 22.070 1.00 39.06 293 PHE A CA 1
ATOM 2100 C C . PHE A 1 258 ? -26.090 -11.752 20.961 1.00 36.90 293 PHE A C 1
ATOM 2101 O O . PHE A 1 258 ? -26.317 -12.908 20.593 1.00 35.29 293 PHE A O 1
ATOM 2109 N N . GLU A 1 259 ? -25.126 -10.992 20.445 1.00 35.20 294 GLU A N 1
ATOM 2110 C CA . GLU A 1 259 ? -24.293 -11.407 19.319 1.00 33.33 294 GLU A CA 1
ATOM 2111 C C . GLU A 1 259 ? -22.838 -11.047 19.609 1.00 31.57 294 GLU A C 1
ATOM 2112 O O . GLU A 1 259 ? -22.551 -9.956 20.099 1.00 30.76 294 GLU A O 1
ATOM 2118 N N . ILE A 1 260 ? -21.934 -11.977 19.321 1.00 30.25 295 ILE A N 1
ATOM 2119 C CA . ILE A 1 260 ? -20.503 -11.726 19.394 1.00 30.01 295 ILE A CA 1
ATOM 2120 C C . ILE A 1 260 ? -19.963 -11.635 17.971 1.00 29.39 295 ILE A C 1
ATOM 2121 O O . ILE A 1 260 ? -19.975 -12.627 17.243 1.00 29.01 295 ILE A O 1
ATOM 2126 N N . VAL A 1 261 ? -19.502 -10.449 17.576 1.00 29.13 296 VAL A N 1
ATOM 2127 C CA . VAL A 1 261 ? -18.835 -10.268 16.282 1.00 28.61 296 VAL A CA 1
ATOM 2128 C C . VAL A 1 261 ? -17.339 -10.497 16.454 1.00 27.99 296 VAL A C 1
ATOM 2129 O O . VAL A 1 261 ? -16.740 -9.974 17.389 1.00 27.78 296 VAL A O 1
ATOM 2133 N N . VAL A 1 262 ? -16.747 -11.279 15.552 1.00 27.11 297 VAL A N 1
ATOM 2134 C CA . VAL A 1 262 ? -15.309 -11.559 15.571 1.00 26.39 297 VAL A CA 1
ATOM 2135 C C . VAL A 1 262 ? -14.657 -11.060 14.286 1.00 26.33 297 VAL A C 1
ATOM 2136 O O . VAL A 1 262 ? -15.250 -11.138 13.205 1.00 25.53 297 VAL A O 1
ATOM 2140 N N . ILE A 1 263 ? -13.443 -10.526 14.426 1.00 26.02 298 ILE A N 1
ATOM 2141 C CA . ILE A 1 263 ? -12.720 -9.898 13.323 1.00 25.76 298 ILE A CA 1
ATOM 2142 C C . ILE A 1 263 ? -11.288 -10.429 13.280 1.00 25.66 298 ILE A C 1
ATOM 2143 O O . ILE A 1 263 ? -10.634 -10.558 14.318 1.00 25.21 298 ILE A O 1
ATOM 2148 N N . LEU A 1 264 ? -10.827 -10.757 12.075 1.00 24.76 299 LEU A N 1
ATOM 2149 C CA . LEU A 1 264 ? -9.423 -11.055 11.811 1.00 24.93 299 LEU A CA 1
ATOM 2150 C C . LEU A 1 264 ? -8.954 -10.068 10.749 1.00 24.72 299 LEU A C 1
ATOM 2151 O O . LEU A 1 264 ? -9.531 -10.003 9.659 1.00 24.84 299 LEU A O 1
ATOM 2156 N N . GLU A 1 265 ? -7.937 -9.277 11.083 1.00 24.63 300 GLU A N 1
ATOM 2157 C CA . GLU A 1 265 ? -7.337 -8.337 10.141 1.00 24.60 300 GLU A CA 1
ATOM 2158 C C . GLU A 1 265 ? -5.866 -8.662 9.933 1.00 24.80 300 GLU A C 1
ATOM 2159 O O . GLU A 1 265 ? -5.166 -9.083 10.856 1.00 24.29 300 GLU A O 1
ATOM 2165 N N . GLY A 1 266 ? -5.406 -8.473 8.704 1.00 24.52 301 GLY A N 1
ATOM 2166 C CA . GLY A 1 266 ? -4.009 -8.672 8.377 1.00 25.04 301 GLY A CA 1
ATOM 2167 C C . GLY A 1 266 ? -3.756 -8.409 6.908 1.00 25.06 301 GLY A C 1
ATOM 2168 O O . GLY A 1 266 ? -4.691 -8.161 6.138 1.00 24.65 301 GLY A O 1
ATOM 2169 N N . MET A 1 267 ? -2.493 -8.480 6.515 1.00 24.74 302 MET A N 1
ATOM 2170 C CA . MET A 1 267 ? -2.105 -8.106 5.165 1.00 24.87 302 MET A CA 1
ATOM 2171 C C . MET A 1 267 ? -1.923 -9.336 4.290 1.00 24.27 302 MET A C 1
ATOM 2172 O O . MET A 1 267 ? -1.247 -10.289 4.679 1.00 24.30 302 MET A O 1
ATOM 2177 N N . VAL A 1 268 ? -2.548 -9.311 3.116 1.00 23.27 303 VAL A N 1
ATOM 2178 C CA . VAL A 1 268 ? -2.306 -10.308 2.080 1.00 22.97 303 VAL A CA 1
ATOM 2179 C C . VAL A 1 268 ? -0.806 -10.278 1.779 1.00 22.99 303 VAL A C 1
ATOM 2180 O O . VAL A 1 268 ? -0.253 -9.216 1.483 1.00 22.38 303 VAL A O 1
ATOM 2184 N N . GLU A 1 269 ? -0.155 -11.437 1.872 1.00 22.70 304 GLU A N 1
ATOM 2185 C CA A GLU A 1 269 ? 1.305 -11.510 1.772 0.50 22.88 304 GLU A CA 1
ATOM 2186 C CA B GLU A 1 269 ? 1.304 -11.529 1.764 0.50 22.73 304 GLU A CA 1
ATOM 2187 C C . GLU A 1 269 ? 1.826 -10.921 0.465 1.00 22.68 304 GLU A C 1
ATOM 2188 O O . GLU A 1 269 ? 2.774 -10.140 0.474 1.00 22.73 304 GLU A O 1
ATOM 2199 N N . ALA A 1 270 ? 1.201 -11.291 -0.650 1.00 22.38 305 ALA A N 1
ATOM 2200 C CA . ALA A 1 270 ? 1.656 -10.863 -1.974 1.00 22.82 305 ALA A CA 1
ATOM 2201 C C . ALA A 1 270 ? 1.608 -9.346 -2.173 1.00 23.05 305 ALA A C 1
ATOM 2202 O O . ALA A 1 270 ? 2.533 -8.764 -2.741 1.00 23.19 305 ALA A O 1
ATOM 2204 N N . THR A 1 271 ? 0.539 -8.713 -1.701 1.00 22.97 306 THR A N 1
ATOM 2205 C CA . THR A 1 271 ? 0.303 -7.288 -1.952 1.00 23.57 306 THR A CA 1
ATOM 2206 C C . THR A 1 271 ? 0.499 -6.376 -0.743 1.00 23.66 306 THR A C 1
ATOM 2207 O O . THR A 1 271 ? 0.461 -5.157 -0.879 1.00 23.75 306 THR A O 1
A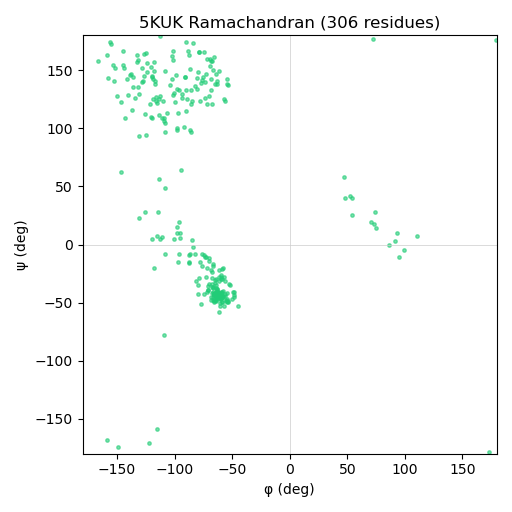TOM 2211 N N . ALA A 1 272 ? 0.693 -6.965 0.433 1.00 23.83 307 ALA A N 1
ATOM 2212 C CA . ALA A 1 272 ? 0.717 -6.228 1.697 1.00 24.20 307 ALA A CA 1
ATOM 2213 C C . ALA A 1 272 ? -0.528 -5.371 1.935 1.00 24.20 307 ALA A C 1
ATOM 2214 O O . ALA A 1 272 ? -0.470 -4.391 2.672 1.00 25.33 307 ALA A O 1
ATOM 2216 N N . MET A 1 273 ? -1.656 -5.741 1.334 1.00 23.64 308 MET A N 1
ATOM 2217 C CA . MET A 1 273 ? -2.882 -4.974 1.493 1.00 23.76 308 MET A CA 1
ATOM 2218 C C . MET A 1 273 ? -3.720 -5.615 2.596 1.00 23.37 308 MET A C 1
ATOM 2219 O O . MET A 1 273 ? -3.904 -6.833 2.619 1.00 22.47 308 MET A O 1
ATOM 2224 N N . THR A 1 274 ? -4.215 -4.787 3.505 1.00 22.78 309 THR A N 1
ATOM 2225 C CA . THR A 1 274 ? -5.000 -5.253 4.643 1.00 23.19 309 THR A CA 1
ATOM 2226 C C . THR A 1 274 ? -6.373 -5.775 4.229 1.00 23.15 309 THR A C 1
ATOM 2227 O O . THR A 1 274 ? -7.123 -5.092 3.524 1.00 22.77 309 THR A O 1
ATOM 2231 N N . THR A 1 275 ? -6.681 -6.993 4.670 1.00 22.97 310 THR A N 1
ATOM 2232 C CA . THR A 1 275 ? -8.015 -7.563 4.537 1.00 23.71 310 THR A CA 1
ATOM 2233 C C . THR A 1 275 ? -8.677 -7.605 5.910 1.00 24.44 310 THR A C 1
ATOM 2234 O O . THR A 1 275 ? -7.995 -7.747 6.925 1.00 24.11 310 THR A O 1
ATOM 2238 N N . GLN A 1 276 ? -10.000 -7.480 5.933 1.00 24.56 311 GLN A N 1
ATOM 2239 C CA . GLN A 1 276 ? -10.770 -7.656 7.157 1.00 25.18 311 GLN A CA 1
ATOM 2240 C C . GLN A 1 276 ? -11.763 -8.803 6.985 1.00 25.22 311 GLN A C 1
ATOM 2241 O O . GLN A 1 276 ? -12.741 -8.674 6.256 1.00 25.84 311 GLN A O 1
ATOM 2247 N N . ALA A 1 277 ? -11.500 -9.920 7.655 1.00 24.57 312 ALA A N 1
ATOM 2248 C CA . ALA A 1 277 ? -12.413 -11.058 7.650 1.00 25.12 312 ALA A CA 1
ATOM 2249 C C . ALA A 1 277 ? -13.265 -11.003 8.912 1.00 24.77 312 ALA A C 1
ATOM 2250 O O . ALA A 1 277 ? -12.748 -10.777 10.002 1.00 24.40 312 ALA A O 1
ATOM 2252 N N . ARG A 1 278 ? -14.570 -11.199 8.756 1.00 25.01 313 ARG A N 1
ATOM 2253 C CA . ARG A 1 278 ? -15.508 -11.087 9.864 1.00 25.66 313 ARG A CA 1
ATOM 2254 C C . ARG A 1 278 ? -16.395 -12.321 9.958 1.00 26.83 313 ARG A C 1
ATOM 2255 O O . ARG A 1 278 ? -16.665 -12.987 8.954 1.00 26.20 313 ARG A O 1
ATOM 2263 N N . SER A 1 279 ? -16.846 -12.617 11.176 1.00 28.03 314 SER A N 1
ATOM 2264 C CA . SER A 1 279 ? -17.948 -13.557 11.383 1.00 28.46 314 SER A CA 1
ATOM 2265 C C . SER A 1 279 ? -18.742 -13.167 12.623 1.00 29.17 314 SER A C 1
ATOM 2266 O O . SER A 1 279 ? -18.493 -12.117 13.219 1.00 29.45 314 SER A O 1
ATOM 2269 N N . SER A 1 280 ? -19.700 -14.008 13.004 1.00 28.97 315 SER A N 1
ATOM 2270 C CA . SER A 1 280 ? -20.641 -13.667 14.062 1.00 29.20 315 SER A CA 1
ATOM 2271 C C . SER A 1 280 ? -21.149 -14.916 14.766 1.00 29.73 315 SER A C 1
ATOM 2272 O O . SER A 1 280 ? -21.389 -15.941 14.122 1.00 29.98 315 SER A O 1
ATOM 2275 N N . TYR A 1 281 ? -21.290 -14.823 16.088 1.00 29.63 316 TYR A N 1
ATOM 2276 C CA . TYR A 1 281 ? -21.877 -15.892 16.899 1.00 29.99 316 TYR A CA 1
ATOM 2277 C C . TYR A 1 281 ? -23.022 -15.320 17.715 1.00 31.08 316 TYR A C 1
ATOM 2278 O O . TYR A 1 281 ? -22.809 -14.499 18.608 1.00 30.78 316 TYR A O 1
ATOM 2287 N N . LEU A 1 282 ? -24.242 -15.736 17.394 1.00 32.65 317 LEU A N 1
ATOM 2288 C CA . LEU A 1 282 ? -25.390 -15.426 18.238 1.00 33.91 317 LEU A CA 1
ATOM 2289 C C . LEU A 1 282 ? -25.253 -16.216 19.534 1.00 33.54 317 LEU A C 1
ATOM 2290 O O . LEU A 1 282 ? -24.521 -17.210 19.590 1.00 32.52 317 LEU A O 1
ATOM 2295 N N . ALA A 1 283 ? -25.950 -15.772 20.573 1.00 34.67 318 ALA A N 1
ATOM 2296 C CA . ALA A 1 283 ? -25.961 -16.478 21.854 1.00 36.23 318 ALA A CA 1
ATOM 2297 C C . ALA A 1 283 ? -26.256 -17.970 21.675 1.00 36.64 318 ALA A C 1
ATOM 2298 O O . ALA A 1 283 ? -25.626 -18.809 22.314 1.00 37.41 318 ALA A O 1
ATOM 2300 N N . SER A 1 284 ? -27.193 -18.286 20.783 1.00 37.44 319 SER A N 1
ATOM 2301 C CA . SER A 1 284 ? -27.604 -19.666 20.519 1.00 38.60 319 SER A CA 1
ATOM 2302 C C . SER A 1 284 ? -26.602 -20.491 19.701 1.00 39.50 319 SER A C 1
ATOM 2303 O O . SER A 1 284 ? -26.780 -21.698 19.553 1.00 40.93 319 SER A O 1
ATOM 2306 N N . GLU A 1 285 ? -25.568 -19.847 19.160 1.00 38.72 320 GLU A N 1
ATOM 2307 C CA . GLU A 1 285 ? -24.519 -20.530 18.405 1.00 37.64 320 GLU A CA 1
ATOM 2308 C C . GLU A 1 285 ? -23.253 -20.748 19.245 1.00 37.49 320 GLU A C 1
ATOM 2309 O O . GLU A 1 285 ? -22.241 -21.227 18.733 1.00 37.69 320 GLU A O 1
ATOM 2315 N N . ILE A 1 286 ? -23.308 -20.400 20.531 1.00 36.80 321 ILE A N 1
ATOM 2316 C CA . ILE A 1 286 ? -22.185 -20.618 21.444 1.00 36.75 321 ILE A CA 1
ATOM 2317 C C . ILE A 1 286 ? -22.441 -21.886 22.260 1.00 36.59 321 ILE A C 1
ATOM 2318 O O . ILE A 1 286 ? -23.458 -21.987 22.943 1.00 36.90 321 ILE A O 1
ATOM 2323 N N . LEU A 1 287 ? -21.520 -22.844 22.191 1.00 36.62 322 LEU A N 1
ATOM 2324 C CA . LEU A 1 287 ? -21.705 -24.146 22.834 1.00 36.30 322 LEU A CA 1
ATOM 2325 C C . LEU A 1 287 ? -20.995 -24.214 24.183 1.00 35.90 322 LEU A C 1
ATOM 2326 O O . LEU A 1 287 ? -19.779 -24.419 24.249 1.00 35.79 322 LEU A O 1
ATOM 2331 N N . TRP A 1 288 ? -21.763 -24.035 25.257 1.00 35.15 323 TRP A N 1
ATOM 2332 C CA . TRP A 1 288 ? -21.231 -24.134 26.613 1.00 36.07 323 TRP A CA 1
ATOM 2333 C C . TRP A 1 288 ? -20.764 -25.563 26.899 1.00 36.52 323 TRP A C 1
ATOM 2334 O O . TRP A 1 288 ? -21.427 -26.524 26.517 1.00 36.89 323 TRP A O 1
ATOM 2345 N N . GLY A 1 289 ? -19.610 -25.685 27.548 1.00 36.77 324 GLY A N 1
ATOM 2346 C CA . GLY A 1 289 ? -19.073 -26.978 27.955 1.00 38.34 324 GLY A CA 1
ATOM 2347 C C . GLY A 1 289 ? -18.506 -27.817 26.825 1.00 39.89 324 GLY A C 1
ATOM 2348 O O . GLY A 1 289 ? -18.497 -29.044 26.911 1.00 39.93 324 GLY A O 1
ATOM 2349 N N . HIS A 1 290 ? -18.026 -27.157 25.772 1.00 40.23 325 HIS A N 1
ATOM 2350 C CA . HIS A 1 290 ? -17.437 -27.833 24.619 1.00 40.48 325 HIS A CA 1
ATOM 2351 C C . HIS A 1 290 ? -16.015 -27.326 24.365 1.00 39.66 325 HIS A C 1
ATOM 2352 O O . HIS A 1 290 ? -15.657 -26.217 24.769 1.00 37.95 325 HIS A O 1
ATOM 2359 N N . ARG A 1 291 ? -15.213 -28.154 23.700 1.00 38.72 326 ARG A N 1
ATOM 2360 C CA . ARG A 1 291 ? -13.909 -27.746 23.183 1.00 38.98 326 ARG A CA 1
ATOM 2361 C C . ARG A 1 291 ? -13.780 -28.207 21.739 1.00 38.27 326 ARG A C 1
ATOM 2362 O O . ARG A 1 291 ? -14.478 -29.132 21.318 1.00 37.80 326 ARG A O 1
ATOM 2370 N N . PHE A 1 292 ? -12.902 -27.551 20.979 1.00 36.52 327 PHE A N 1
ATOM 2371 C CA . PHE A 1 292 ? -12.667 -27.923 19.580 1.00 35.68 327 PHE A CA 1
ATOM 2372 C C . PHE A 1 292 ? -11.821 -29.182 19.490 1.00 35.94 327 PHE A C 1
ATOM 2373 O O . PHE A 1 292 ? -10.902 -29.365 20.278 1.00 35.22 327 PHE A O 1
ATOM 2381 N N . GLU A 1 293 ? -12.138 -30.050 18.534 1.00 39.14 328 GLU A N 1
ATOM 2382 C CA . GLU A 1 293 ? -11.278 -31.200 18.245 1.00 42.36 328 GLU A CA 1
ATOM 2383 C C . GLU A 1 293 ? -9.973 -30.693 17.648 1.00 42.79 328 GLU A C 1
ATOM 2384 O O . GLU A 1 293 ? -9.994 -29.739 16.868 1.00 42.11 328 GLU A O 1
ATOM 2390 N N . PRO A 1 294 ? -8.836 -31.322 18.001 1.00 43.59 329 PRO A N 1
ATOM 2391 C CA . PRO A 1 294 ? -7.578 -30.909 17.380 1.00 43.40 329 PRO A CA 1
ATOM 2392 C C . PRO A 1 294 ? -7.544 -31.217 15.888 1.00 42.72 329 PRO A C 1
ATOM 2393 O O . PRO A 1 294 ? -8.191 -32.166 15.432 1.00 44.39 329 PRO A O 1
ATOM 2397 N N . VAL A 1 295 ? -6.809 -30.400 15.143 1.00 40.92 330 VAL A N 1
ATOM 2398 C CA . VAL A 1 295 ? -6.604 -30.617 13.711 1.00 40.00 330 VAL A CA 1
ATOM 2399 C C . VAL A 1 295 ? -5.137 -30.849 13.348 1.00 38.90 330 VAL A C 1
ATOM 2400 O O . VAL A 1 295 ? -4.845 -31.400 12.291 1.00 39.89 330 VAL A O 1
ATOM 2404 N N . LEU A 1 296 ? -4.224 -30.434 14.224 1.00 38.68 331 LEU A N 1
ATOM 2405 C CA . LEU A 1 296 ? -2.792 -30.498 13.957 1.00 38.93 331 LEU A CA 1
ATOM 2406 C C . LEU A 1 296 ? -2.205 -31.794 14.501 1.00 40.09 331 LEU A C 1
ATOM 2407 O O . LEU A 1 296 ? -2.425 -32.136 15.660 1.00 38.11 331 LEU A O 1
ATOM 2412 N N . PHE A 1 297 ? -1.464 -32.509 13.661 1.00 42.11 332 PHE A N 1
ATOM 2413 C CA . PHE A 1 297 ? -0.736 -33.700 14.099 1.00 45.25 332 PHE A CA 1
ATOM 2414 C C . PHE A 1 297 ? 0.591 -33.818 13.365 1.00 45.79 332 PHE A C 1
ATOM 2415 O O . PHE A 1 297 ? 0.743 -33.307 12.255 1.00 46.11 332 PHE A O 1
ATOM 2423 N N . GLU A 1 298 ? 1.546 -34.488 14.003 1.00 48.83 333 GLU A N 1
ATOM 2424 C CA . GLU A 1 298 ? 2.903 -34.621 13.476 1.00 50.94 333 GLU A CA 1
ATOM 2425 C C . GLU A 1 298 ? 3.047 -35.878 12.619 1.00 54.30 333 GLU A C 1
ATOM 2426 O O . GLU A 1 298 ? 2.443 -36.912 12.911 1.00 56.09 333 GLU A O 1
ATOM 2432 N N . GLU A 1 299 ? 3.844 -35.771 11.558 1.00 57.36 334 GLU A N 1
ATOM 2433 C CA . GLU A 1 299 ? 4.186 -36.905 10.698 1.00 60.22 334 GLU A CA 1
ATOM 2434 C C . GLU A 1 299 ? 5.693 -37.170 10.809 1.00 62.30 334 GLU A C 1
ATOM 2435 O O . GLU A 1 299 ? 6.313 -36.776 11.797 1.00 64.08 334 GLU A O 1
ATOM 2441 N N . LYS A 1 300 ? 6.282 -37.847 9.825 1.00 62.64 335 LYS A N 1
ATOM 2442 C CA . LYS A 1 300 ? 7.708 -38.159 9.868 1.00 63.42 335 LYS A CA 1
ATOM 2443 C C . LYS A 1 300 ? 8.566 -36.895 9.888 1.00 63.14 335 LYS A C 1
ATOM 2444 O O . LYS A 1 300 ? 9.347 -36.684 10.817 1.00 62.38 335 LYS A O 1
ATOM 2446 N N . ASN A 1 301 ? 8.408 -36.058 8.866 1.00 63.12 336 ASN A N 1
ATOM 2447 C CA . ASN A 1 301 ? 9.253 -34.876 8.693 1.00 63.05 336 ASN A CA 1
ATOM 2448 C C . ASN A 1 301 ? 8.504 -33.539 8.688 1.00 61.05 336 ASN A C 1
ATOM 2449 O O . ASN A 1 301 ? 9.119 -32.492 8.475 1.00 62.49 336 ASN A O 1
ATOM 2454 N N . GLN A 1 302 ? 7.194 -33.563 8.932 1.00 58.00 337 GLN A N 1
ATOM 2455 C CA . GLN A 1 302 ? 6.392 -32.338 8.917 1.00 54.87 337 GLN A CA 1
ATOM 2456 C C . GLN A 1 302 ? 5.125 -32.467 9.760 1.00 51.47 337 GLN A C 1
ATOM 2457 O O . GLN A 1 302 ? 4.815 -33.540 10.275 1.00 50.81 337 GLN A O 1
ATOM 2463 N N . TYR A 1 303 ? 4.404 -31.357 9.893 1.00 46.66 338 TYR A N 1
ATOM 2464 C CA . TYR A 1 303 ? 3.096 -31.347 10.533 1.00 43.10 338 TYR A CA 1
ATOM 2465 C C . TYR A 1 303 ? 2.004 -31.308 9.470 1.00 41.30 338 TYR A C 1
ATOM 2466 O O . TYR A 1 303 ? 2.245 -30.922 8.325 1.00 39.31 338 TYR A O 1
ATOM 2475 N N . LYS A 1 304 ? 0.804 -31.723 9.855 1.00 40.71 339 LYS A N 1
ATOM 2476 C CA . LYS A 1 304 ? -0.324 -31.755 8.942 1.00 41.59 339 LYS A CA 1
ATOM 2477 C C . LYS A 1 304 ? -1.574 -31.261 9.646 1.00 39.02 339 LYS A C 1
ATOM 2478 O O . LYS A 1 304 ? -1.749 -31.487 10.840 1.00 38.46 339 LYS A O 1
ATOM 2484 N N . VAL A 1 305 ? -2.436 -30.579 8.899 1.00 37.77 340 VAL A N 1
ATOM 2485 C CA . VAL A 1 305 ? -3.705 -30.095 9.423 1.00 37.70 340 VAL A CA 1
ATOM 2486 C C . VAL A 1 305 ? -4.840 -30.793 8.686 1.00 37.78 340 VAL A C 1
ATOM 2487 O O . VAL A 1 305 ? -4.918 -30.741 7.455 1.00 37.31 340 VAL A O 1
ATOM 2491 N N . ASP A 1 306 ? -5.708 -31.453 9.448 1.00 38.30 341 ASP A N 1
ATOM 2492 C CA . ASP A 1 306 ? -6.900 -32.088 8.903 1.00 38.63 341 ASP A CA 1
ATOM 2493 C C . ASP A 1 306 ? -8.071 -31.145 9.109 1.00 38.00 341 ASP A C 1
ATOM 2494 O O . ASP A 1 306 ? -8.655 -31.097 10.191 1.00 37.56 341 ASP A O 1
ATOM 2499 N N . TYR A 1 307 ? -8.408 -30.398 8.058 1.00 37.90 342 TYR A N 1
ATOM 2500 C CA . TYR A 1 307 ? -9.470 -29.382 8.117 1.00 38.84 342 TYR A CA 1
ATOM 2501 C C . TYR A 1 307 ? -10.894 -29.940 8.246 1.00 38.79 342 TYR A C 1
ATOM 2502 O O . TYR A 1 307 ? -11.826 -29.184 8.522 1.00 38.38 342 TYR A O 1
ATOM 2511 N N . SER A 1 308 ? -11.069 -31.248 8.052 1.00 39.67 343 SER A N 1
ATOM 2512 C CA . SER A 1 308 ? -12.385 -31.876 8.191 1.00 40.37 343 SER A CA 1
ATOM 2513 C C . SER A 1 308 ? -12.867 -31.857 9.643 1.00 39.57 343 SER A C 1
ATOM 2514 O O . SER A 1 308 ? -14.067 -31.911 9.885 1.00 40.70 343 SER A O 1
ATOM 2517 N N . HIS A 1 309 ? -11.938 -31.768 10.597 1.00 40.37 344 HIS A N 1
ATOM 2518 C CA . HIS A 1 309 ? -12.288 -31.602 12.017 1.00 42.37 344 HIS A CA 1
ATOM 2519 C C . HIS A 1 309 ? -12.280 -30.141 12.510 1.00 40.14 344 HIS A C 1
ATOM 2520 O O . HIS A 1 309 ? -12.473 -29.893 13.702 1.00 39.72 344 HIS A O 1
ATOM 2527 N N . PHE A 1 310 ? -12.081 -29.184 11.604 1.00 37.59 345 PHE A N 1
ATOM 2528 C CA . PHE A 1 310 ? -11.927 -27.766 11.970 1.00 36.27 345 PHE A CA 1
ATOM 2529 C C . PHE A 1 310 ? -13.086 -27.237 12.816 1.00 34.89 345 PHE A C 1
ATOM 2530 O O . PHE A 1 310 ? -12.863 -26.583 13.832 1.00 33.41 345 PHE A O 1
ATOM 2538 N N . HIS A 1 311 ? -14.312 -27.528 12.391 1.00 35.09 346 HIS A N 1
ATOM 2539 C CA . HIS A 1 311 ? -15.517 -27.050 13.076 1.00 36.82 346 HIS A CA 1
ATOM 2540 C C . HIS A 1 311 ? -16.001 -27.966 14.204 1.00 37.36 346 HIS A C 1
ATOM 2541 O O . HIS A 1 311 ? -16.895 -27.589 14.956 1.00 37.83 346 HIS A O 1
ATOM 2548 N N . LYS A 1 312 ? -15.416 -29.154 14.326 1.00 39.39 347 LYS A N 1
ATOM 2549 C CA . LYS A 1 312 ? -15.917 -30.168 15.255 1.00 41.78 347 LYS A CA 1
ATOM 2550 C C . LYS A 1 312 ? -15.608 -29.819 16.707 1.00 41.56 347 LYS A C 1
ATOM 2551 O O . LYS A 1 312 ? -14.515 -29.341 17.017 1.00 40.16 347 LYS A O 1
ATOM 2557 N N . THR A 1 313 ? -16.576 -30.070 17.587 1.00 42.71 348 THR A N 1
ATOM 2558 C CA . THR A 1 313 ? -16.380 -29.923 19.031 1.00 44.25 348 THR A CA 1
ATOM 2559 C C . THR A 1 313 ? -16.780 -31.203 19.761 1.00 44.85 348 THR A C 1
ATOM 2560 O O . THR A 1 313 ? -17.458 -32.062 19.198 1.00 45.21 348 THR A O 1
ATOM 2564 N N . TYR A 1 314 ? -16.343 -31.320 21.011 1.00 45.81 349 TYR A N 1
ATOM 2565 C CA . TYR A 1 314 ? -16.747 -32.422 21.885 1.00 46.03 349 TYR A CA 1
ATOM 2566 C C . TYR A 1 314 ? -17.028 -31.887 23.285 1.00 46.47 349 TYR A C 1
ATOM 2567 O O . TYR A 1 314 ? -16.385 -30.935 23.735 1.00 45.98 349 TYR A O 1
ATOM 2576 N N . GLU A 1 315 ? -17.988 -32.497 23.973 1.00 47.34 350 GLU A N 1
ATOM 2577 C CA . GLU A 1 315 ? -18.434 -31.968 25.261 1.00 48.57 350 GLU A CA 1
ATOM 2578 C C . GLU A 1 315 ? -17.495 -32.339 26.408 1.00 46.73 350 GLU A C 1
ATOM 2579 O O . GLU A 1 315 ? -16.832 -33.376 26.381 1.00 45.77 350 GLU A O 1
ATOM 2585 N N . VAL A 1 316 ? -17.425 -31.445 27.391 1.00 45.77 351 VAL A N 1
ATOM 2586 C CA . VAL A 1 316 ? -16.568 -31.597 28.557 1.00 45.56 351 VAL A CA 1
ATOM 2587 C C . VAL A 1 316 ? -17.467 -31.484 29.796 1.00 46.41 351 VAL A C 1
ATOM 2588 O O . VAL A 1 316 ? -17.767 -30.375 30.245 1.00 43.32 351 VAL A O 1
ATOM 2592 N N . PRO A 1 317 ? -17.933 -32.635 30.326 1.00 47.76 352 PRO A N 1
ATOM 2593 C CA . PRO A 1 317 ? -18.866 -32.661 31.462 1.00 47.06 352 PRO A CA 1
ATOM 2594 C C . PRO A 1 317 ? -18.390 -31.952 32.732 1.00 45.34 352 PRO A C 1
ATOM 2595 O O . PRO A 1 317 ? -19.220 -31.471 33.502 1.00 46.27 352 PRO A O 1
ATOM 2599 N N . SER A 1 318 ? -17.079 -31.878 32.947 1.00 45.28 353 SER A N 1
ATOM 2600 C CA . SER A 1 318 ? -16.531 -31.203 34.126 1.00 45.10 353 SER A CA 1
ATOM 2601 C C . SER A 1 318 ? -16.700 -29.680 34.104 1.00 44.46 353 SER A C 1
ATOM 2602 O O . SER A 1 318 ? -16.517 -29.026 35.132 1.00 43.63 353 SER A O 1
ATOM 2605 N N . THR A 1 319 ? -17.032 -29.116 32.941 1.00 43.27 354 THR A N 1
ATOM 2606 C CA . THR A 1 319 ? -17.183 -27.669 32.794 1.00 41.93 354 THR A CA 1
ATOM 2607 C C . THR A 1 319 ? -18.200 -27.101 33.780 1.00 40.85 354 THR A C 1
ATOM 2608 O O . THR A 1 319 ? -19.347 -27.531 33.786 1.00 42.06 354 THR A O 1
ATOM 2612 N N . PRO A 1 320 ? -17.787 -26.127 34.612 1.00 40.69 355 PRO A N 1
ATOM 2613 C CA . PRO A 1 320 ? -18.767 -25.452 35.458 1.00 40.75 355 PRO A CA 1
ATOM 2614 C C . PRO A 1 320 ? -19.928 -24.876 34.651 1.00 41.58 355 PRO A C 1
ATOM 2615 O O . PRO A 1 320 ? -19.732 -24.381 33.532 1.00 40.75 355 PRO A O 1
ATOM 2619 N N . ARG A 1 321 ? -21.122 -24.954 35.227 1.00 40.67 356 ARG A N 1
ATOM 2620 C CA . ARG A 1 321 ? -22.348 -24.482 34.585 1.00 40.86 356 ARG A CA 1
ATOM 2621 C C . ARG A 1 321 ? -22.731 -23.081 35.038 1.00 39.57 356 ARG A C 1
ATOM 2622 O O . ARG A 1 321 ? -23.566 -22.432 34.411 1.00 39.17 356 ARG A O 1
ATOM 2630 N N . CYS A 1 322 ? -22.131 -22.620 36.132 1.00 39.24 357 CYS A N 1
ATOM 2631 C CA . CYS A 1 322 ? -22.396 -21.283 36.643 1.00 40.13 357 CYS A CA 1
ATOM 2632 C C . CYS A 1 322 ? -21.527 -20.253 35.919 1.00 39.20 357 CYS A C 1
ATOM 2633 O O . CYS A 1 322 ? -20.651 -20.607 35.127 1.00 37.48 357 CYS A O 1
ATOM 2636 N N . SER A 1 323 ? -21.781 -18.979 36.202 1.00 39.43 358 SER A N 1
ATOM 2637 C CA . SER A 1 323 ? -21.024 -17.884 35.607 1.00 40.68 358 SER A CA 1
ATOM 2638 C C . SER A 1 323 ? -19.635 -17.783 36.232 1.00 40.63 358 SER A C 1
ATOM 2639 O O . SER A 1 323 ? -19.372 -18.374 37.286 1.00 40.57 358 SER A O 1
ATOM 2642 N N . ALA A 1 324 ? -18.755 -17.026 35.579 1.00 39.48 359 ALA A N 1
ATOM 2643 C CA . ALA A 1 324 ? -17.411 -16.769 36.101 1.00 38.89 359 ALA A CA 1
ATOM 2644 C C . ALA A 1 324 ? -17.472 -15.987 37.414 1.00 38.96 359 ALA A C 1
ATOM 2645 O O . ALA A 1 324 ? -16.642 -16.187 38.298 1.00 38.05 359 ALA A O 1
ATOM 2647 N N . LYS A 1 325 ? -18.453 -15.097 37.524 1.00 40.17 360 LYS A N 1
ATOM 2648 C CA . LYS A 1 325 ? -18.721 -14.380 38.765 1.00 43.31 360 LYS A CA 1
ATOM 2649 C C . LYS A 1 325 ? -19.054 -15.332 39.926 1.00 44.73 360 LYS A C 1
ATOM 2650 O O . LYS A 1 325 ? -18.603 -15.113 41.047 1.00 44.81 360 LYS A O 1
ATOM 2656 N N . ASP A 1 326 ? -19.837 -16.378 39.658 1.00 45.15 361 ASP A N 1
ATOM 2657 C CA . ASP A 1 326 ? -20.150 -17.388 40.677 1.00 45.31 361 ASP A CA 1
ATOM 2658 C C . ASP A 1 326 ? -18.908 -18.185 41.064 1.00 47.27 361 ASP A C 1
ATOM 2659 O O . ASP A 1 326 ? -18.739 -18.542 42.228 1.00 46.21 361 ASP A O 1
ATOM 2664 N N . LEU A 1 327 ? -18.047 -18.465 40.086 1.00 48.97 362 LEU A N 1
ATOM 2665 C CA . LEU A 1 327 ? -16.769 -19.142 40.346 1.00 50.32 362 LEU A CA 1
ATOM 2666 C C . LEU A 1 327 ? -15.906 -18.398 41.367 1.00 52.85 362 LEU A C 1
ATOM 2667 O O . LEU A 1 327 ? -15.302 -19.025 42.239 1.00 53.44 362 LEU A O 1
ATOM 2672 N N . VAL A 1 328 ? -15.841 -17.072 41.264 1.00 55.77 363 VAL A N 1
ATOM 2673 C CA . VAL A 1 328 ? -15.061 -16.284 42.229 1.00 57.90 363 VAL A CA 1
ATOM 2674 C C . VAL A 1 328 ? -15.849 -16.085 43.526 1.00 58.85 363 VAL A C 1
ATOM 2675 O O . VAL A 1 328 ? -15.293 -16.223 44.615 1.00 58.72 363 VAL A O 1
ATOM 2679 N N . GLU A 1 329 ? -17.142 -15.788 43.400 1.00 61.13 364 GLU A N 1
ATOM 2680 C CA . GLU A 1 329 ? -18.001 -15.513 44.554 1.00 63.78 364 GLU A CA 1
ATOM 2681 C C . GLU A 1 329 ? -18.069 -16.717 45.495 1.00 63.84 364 GLU A C 1
ATOM 2682 O O . GLU A 1 329 ? -17.981 -16.567 46.715 1.00 65.74 364 GLU A O 1
ATOM 2688 N N . ASN A 1 330 ? -18.214 -17.909 44.921 1.00 62.81 365 ASN A N 1
ATOM 2689 C CA . ASN A 1 330 ? -18.307 -19.136 45.707 1.00 62.25 365 ASN A CA 1
ATOM 2690 C C . ASN A 1 330 ? -16.966 -19.513 46.341 1.00 64.36 365 ASN A C 1
ATOM 2691 O O . ASN A 1 330 ? -16.925 -19.969 47.484 1.00 66.25 365 ASN A O 1
ATOM 2696 N N . LYS A 1 331 ? -15.876 -19.314 45.603 1.00 65.37 366 LYS A N 1
ATOM 2697 C CA . LYS A 1 331 ? -14.528 -19.564 46.124 1.00 65.63 366 LYS A CA 1
ATOM 2698 C C . LYS A 1 331 ? -14.020 -18.364 46.921 1.00 66.06 366 LYS A C 1
ATOM 2699 O O . LYS A 1 331 ? -14.658 -17.922 47.879 1.00 65.93 366 LYS A O 1
#

Foldseek 3Di:
DPDDQAAQQGHGDDDDDPPPCVVVVCVVVVLVVLLPDDPVVNVVVLVVVLLVLLLVQLVVLQVQCVVQVCLVPQQADPVDDTQWHPPNDSVSSSVVSNCLLVVVCPPNTGGDPPDPVSVVSSVVSNVVSVVSVVVSVVSVVCNVVDCQVQLVQKDKAQFWEWFDDPHFIKIKIKIAGNDQFDFPQKFKWKWKWAWDADPVGDTDHIDTHTQDQQVVPCNRGDGHDGMDMGIGGQDPPGPQQQPFQVNLCPDWIKMKMWMWGAGRVPRHIYIGIRMHTSNRYHYQKDQDAQWDDDDPGIGGDCVSVNPIDGHVVGDRGGNNCVVVVD

Solvent-accessible surface area: 19781 Å² total; per-residue (Å²): 162,91,131,38,54,3,79,73,117,3,101,71,66,81,150,149,99,142,76,128,73,124,64,92,155,100,112,91,79,113,122,60,41,15,17,102,57,125,93,160,112,0,71,98,91,18,56,83,37,36,84,94,10,48,77,98,10,0,80,44,3,73,80,19,4,75,142,63,29,0,43,153,42,35,39,22,86,155,134,58,84,1,2,5,48,44,0,94,20,84,106,10,0,45,65,9,0,30,5,22,7,52,112,90,46,160,39,131,40,54,48,10,135,83,13,110,101,0,64,115,20,31,76,42,0,49,101,43,2,82,85,28,58,70,138,46,101,33,4,47,113,32,4,126,41,49,28,126,115,18,28,143,28,13,48,24,1,107,37,1,0,4,0,58,104,140,58,78,2,6,1,3,1,13,0,0,9,77,130,193,47,69,8,66,125,3,59,3,99,0,40,5,3,80,33,95,121,23,177,146,53,116,129,40,88,65,29,94,48,96,1,72,17,20,152,121,169,20,126,12,176,28,160,4,87,27,19,51,33,7,64,1,73,6,53,140,129,11,49,9,35,41,36,18,73,117,59,7,105,105,59,49,10,8,0,8,0,14,1,20,3,65,24,83,98,67,68,75,78,2,66,4,75,4,0,0,38,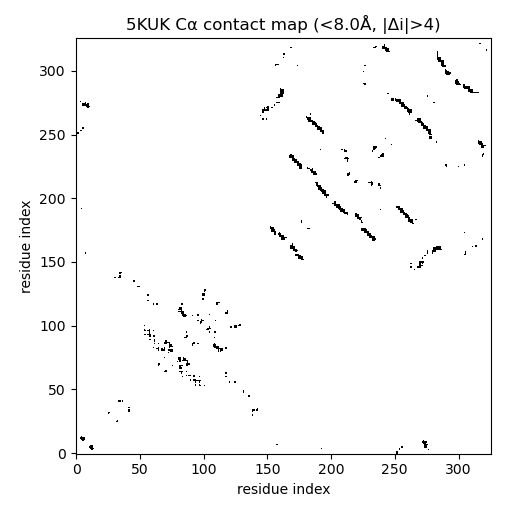5,97,35,10,52,14,6,42,94,19,48,101,7,85,95,120,62,100,151,107,143,90,42,52,74,77,70,0,49,100,34,88,125,23,124,99,13,40,160,38,4,5,102,55,52,90,119,122,117

B-factor: mean 35.94, std 10.78, range [17.99, 103.06]